Protein AF-A0A2N0QHI0-F1 (afdb_monomer_lite)

Structure (mmCIF, N/CA/C/O backbone):
data_AF-A0A2N0QHI0-F1
#
_entry.id   AF-A0A2N0QHI0-F1
#
loop_
_atom_site.group_PDB
_atom_site.id
_atom_site.type_symbol
_atom_site.label_atom_id
_atom_site.label_alt_id
_atom_site.label_comp_id
_atom_site.label_asym_id
_atom_site.label_entity_id
_atom_site.label_seq_id
_atom_site.pdbx_PDB_ins_code
_atom_site.Cartn_x
_atom_site.Cartn_y
_atom_site.Cartn_z
_atom_site.occupancy
_atom_site.B_iso_or_equiv
_atom_site.auth_seq_id
_atom_site.auth_comp_id
_atom_site.auth_asym_id
_atom_site.auth_atom_id
_atom_site.pdbx_PDB_model_num
ATOM 1 N N . ILE A 1 1 ? 22.825 9.213 -31.614 1.00 34.31 1 ILE A N 1
ATOM 2 C CA . ILE A 1 1 ? 21.563 9.226 -30.828 1.00 34.31 1 ILE A CA 1
ATOM 3 C C . ILE A 1 1 ? 21.821 9.080 -29.324 1.00 34.31 1 ILE A C 1
ATOM 5 O O . ILE A 1 1 ? 21.057 9.614 -28.538 1.00 34.31 1 ILE A O 1
ATOM 9 N N . ASN A 1 2 ? 22.907 8.423 -28.902 1.00 33.97 2 ASN A N 1
ATOM 10 C CA . ASN A 1 2 ? 23.264 8.319 -27.487 1.00 33.97 2 ASN A CA 1
ATOM 11 C C . ASN A 1 2 ? 24.446 9.231 -27.161 1.00 33.97 2 ASN A C 1
ATOM 13 O O . ASN A 1 2 ? 25.578 8.762 -27.219 1.00 33.97 2 ASN A O 1
ATOM 17 N N . GLU A 1 3 ? 24.201 10.488 -26.798 1.00 26.92 3 GLU A N 1
ATOM 18 C CA . GLU A 1 3 ? 25.195 11.212 -26.002 1.00 26.92 3 GLU A CA 1
ATOM 19 C C . GLU A 1 3 ? 24.622 11.566 -24.624 1.00 26.92 3 GLU A C 1
ATOM 21 O O . GLU A 1 3 ? 23.552 12.175 -24.533 1.00 26.92 3 GLU A O 1
ATOM 26 N N . PRO A 1 4 ? 25.285 11.124 -23.542 1.00 30.95 4 PRO A N 1
ATOM 27 C CA . PRO A 1 4 ? 24.837 11.362 -22.182 1.00 30.95 4 PRO A CA 1
ATOM 28 C C . PRO A 1 4 ? 25.188 12.789 -21.746 1.00 30.95 4 PRO A C 1
ATOM 30 O O . PRO A 1 4 ? 26.346 13.195 -21.776 1.00 30.95 4 PRO A O 1
ATOM 33 N N . THR A 1 5 ? 24.193 13.545 -21.286 1.00 39.00 5 THR A N 1
ATOM 34 C CA . THR A 1 5 ? 24.401 14.799 -20.549 1.00 39.00 5 THR A CA 1
ATOM 35 C C . THR A 1 5 ? 24.301 14.558 -19.042 1.00 39.00 5 THR A C 1
ATOM 37 O O . THR A 1 5 ? 23.674 13.599 -18.590 1.00 39.00 5 THR A O 1
ATOM 40 N N . ALA A 1 6 ? 24.913 15.452 -18.258 1.00 34.31 6 ALA A N 1
ATOM 41 C CA . ALA A 1 6 ? 25.181 15.319 -16.818 1.00 34.31 6 ALA A CA 1
ATOM 42 C C . ALA A 1 6 ? 23.958 15.072 -15.901 1.00 34.31 6 ALA A C 1
ATOM 44 O O . ALA A 1 6 ? 24.136 14.784 -14.721 1.00 34.31 6 ALA A O 1
ATOM 45 N N . TYR A 1 7 ? 22.731 15.152 -16.424 1.00 37.38 7 TYR A N 1
ATOM 46 C CA . TYR A 1 7 ? 21.487 14.894 -15.687 1.00 37.38 7 TYR A CA 1
ATOM 47 C C . TYR A 1 7 ? 20.844 13.525 -15.986 1.00 37.38 7 TYR A C 1
ATOM 49 O O . TYR A 1 7 ? 19.924 13.120 -15.277 1.00 37.38 7 TYR A O 1
ATOM 57 N N . ASN A 1 8 ? 21.344 12.778 -16.978 1.00 38.28 8 ASN A N 1
ATOM 58 C CA . ASN A 1 8 ? 20.857 11.447 -17.349 1.00 38.28 8 ASN A CA 1
ATOM 59 C C . ASN A 1 8 ? 21.852 10.363 -16.915 1.00 38.28 8 ASN A C 1
ATOM 61 O O . ASN A 1 8 ? 22.533 9.758 -17.743 1.00 38.28 8 ASN A O 1
ATOM 65 N N . LEU A 1 9 ? 21.926 10.084 -15.611 1.00 33.47 9 LEU A N 1
ATOM 66 C CA . LEU A 1 9 ? 22.552 8.848 -15.137 1.00 33.47 9 LEU A CA 1
ATOM 67 C C . LEU A 1 9 ? 21.694 7.651 -15.595 1.00 33.47 9 LEU A C 1
ATOM 69 O O . LEU A 1 9 ? 20.664 7.330 -15.007 1.00 33.47 9 LEU A O 1
ATOM 73 N N . GLU A 1 10 ? 22.125 7.046 -16.703 1.00 34.47 10 GLU A N 1
ATOM 74 C CA . GLU A 1 10 ? 21.930 5.641 -17.081 1.00 34.47 10 GLU A CA 1
ATOM 75 C C . GLU A 1 10 ? 20.496 5.086 -17.054 1.00 34.47 10 GLU A C 1
ATOM 77 O O . GLU A 1 10 ? 20.202 4.070 -16.427 1.00 34.47 10 GLU A O 1
ATOM 82 N N . GLN A 1 11 ? 19.593 5.670 -17.840 1.00 38.88 11 GLN A N 1
ATOM 83 C CA . GLN A 1 11 ? 18.439 4.916 -18.339 1.00 38.88 11 GLN A CA 1
ATOM 84 C C . GLN A 1 11 ? 18.481 4.846 -19.863 1.00 38.88 11 GLN A C 1
ATOM 86 O O . GLN A 1 11 ? 17.608 5.358 -20.555 1.00 38.88 11 GLN A O 1
ATOM 91 N N . LYS A 1 12 ? 19.487 4.140 -20.400 1.00 38.72 12 LYS A N 1
ATOM 92 C CA . LYS A 1 12 ? 19.264 3.407 -21.652 1.00 38.72 12 LYS A CA 1
ATOM 93 C C . LYS A 1 12 ? 18.107 2.467 -21.324 1.00 38.72 12 LYS A C 1
ATOM 95 O O . LYS A 1 12 ? 18.268 1.640 -20.424 1.00 38.72 12 LYS A O 1
ATOM 100 N N . THR A 1 13 ? 16.937 2.641 -21.944 1.00 40.97 13 THR A N 1
ATOM 101 C CA . THR A 1 13 ? 15.829 1.684 -21.804 1.00 40.97 13 THR A CA 1
ATOM 102 C C . THR A 1 13 ? 16.448 0.293 -21.916 1.00 40.97 13 THR A C 1
ATOM 104 O O . THR A 1 13 ? 17.118 0.046 -22.924 1.00 40.97 13 THR A O 1
ATOM 107 N N . PRO A 1 14 ? 16.375 -0.563 -20.878 1.00 41.91 14 PRO A N 1
ATOM 108 C CA . PRO A 1 14 ? 17.123 -1.808 -20.900 1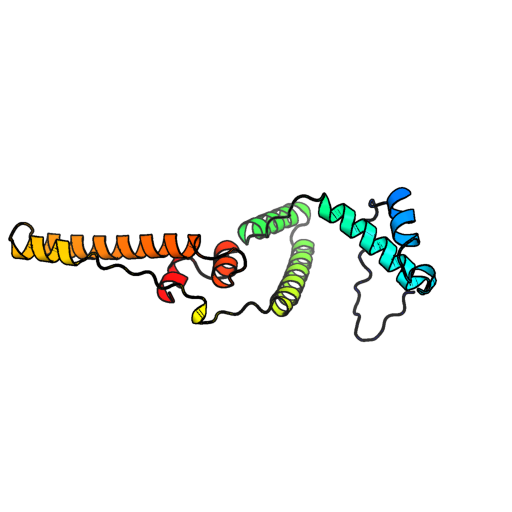.00 41.91 14 PRO A CA 1
ATOM 109 C C . PRO A 1 14 ? 16.725 -2.560 -22.165 1.00 41.91 14 PRO A C 1
ATOM 111 O O . PRO A 1 14 ? 15.530 -2.706 -22.416 1.00 41.91 14 PRO A O 1
ATOM 114 N N . GLU A 1 15 ? 17.700 -3.027 -22.950 1.00 40.78 15 GLU A N 1
ATOM 115 C CA . GLU A 1 15 ? 17.521 -3.669 -24.271 1.00 40.78 15 GLU A CA 1
ATOM 116 C C . GLU A 1 15 ? 16.593 -4.906 -24.267 1.00 40.78 15 GLU A C 1
ATOM 118 O O . GLU A 1 15 ? 16.458 -5.582 -25.276 1.00 40.78 15 GLU A O 1
ATOM 123 N N . LYS A 1 16 ? 15.961 -5.241 -23.137 1.00 42.25 16 LYS A N 1
ATOM 124 C CA . LYS A 1 16 ? 15.154 -6.441 -22.908 1.00 42.25 16 LYS A CA 1
ATOM 125 C C . LYS A 1 16 ? 13.644 -6.202 -22.829 1.00 42.25 16 LYS A C 1
ATOM 127 O O . LYS A 1 16 ? 12.905 -7.181 -22.853 1.00 42.25 16 LYS A O 1
ATOM 132 N N . TYR A 1 17 ? 13.166 -4.963 -22.718 1.00 45.22 17 TYR A N 1
ATOM 133 C CA . TYR A 1 17 ? 11.726 -4.697 -22.602 1.00 45.22 17 TYR A CA 1
ATOM 134 C C . TYR A 1 17 ? 11.127 -4.319 -23.960 1.00 45.22 17 TYR A C 1
ATOM 136 O O . TYR A 1 17 ? 11.702 -3.513 -24.685 1.00 45.22 17 TYR A O 1
ATOM 144 N N . PHE A 1 18 ? 9.975 -4.912 -24.295 1.00 51.78 18 PHE A N 1
ATOM 145 C CA . PHE A 1 18 ? 9.197 -4.637 -25.514 1.00 51.78 18 PHE A CA 1
ATOM 146 C C . PHE A 1 18 ? 9.886 -4.950 -26.856 1.00 51.78 18 PHE A C 1
ATOM 148 O O . PHE A 1 18 ? 9.376 -4.577 -27.906 1.00 51.78 18 PHE A O 1
ATOM 155 N N . THR A 1 19 ? 10.994 -5.698 -26.861 1.00 52.62 19 THR A N 1
ATOM 156 C CA . THR A 1 19 ? 11.709 -6.102 -28.092 1.00 52.62 19 THR A CA 1
ATOM 157 C C . THR A 1 19 ? 10.913 -7.022 -29.016 1.00 52.62 19 THR A C 1
ATOM 159 O O . THR A 1 19 ? 11.252 -7.165 -30.187 1.00 52.62 19 THR A O 1
ATOM 162 N N . HIS A 1 20 ? 9.861 -7.653 -28.496 1.00 55.78 20 HIS A N 1
ATOM 163 C CA . HIS A 1 20 ? 8.943 -8.497 -29.256 1.00 55.78 20 HIS A CA 1
ATOM 164 C C . HIS A 1 20 ? 7.756 -7.716 -29.841 1.00 55.78 20 HIS A C 1
ATOM 166 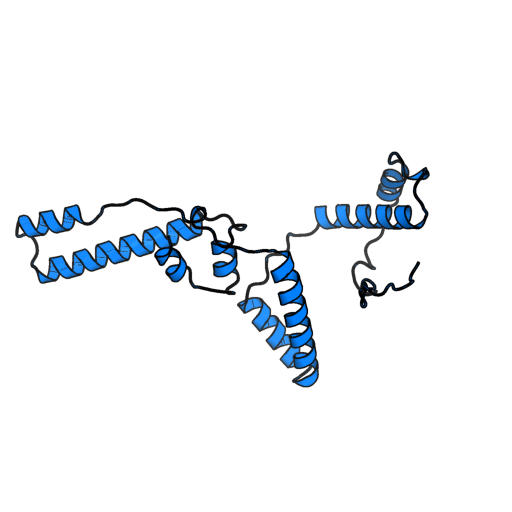O O . HIS A 1 20 ? 7.004 -8.285 -30.628 1.00 55.78 20 HIS A O 1
ATOM 172 N N . LEU A 1 21 ? 7.577 -6.438 -29.479 1.00 62.34 21 LEU A N 1
ATOM 173 C CA . LEU A 1 21 ? 6.528 -5.607 -30.058 1.00 62.34 21 LEU A CA 1
ATOM 174 C C . LEU A 1 21 ? 6.967 -5.144 -31.447 1.00 62.34 21 LEU A C 1
ATOM 176 O O . LEU A 1 21 ? 7.981 -4.462 -31.600 1.00 62.34 21 LEU A O 1
ATOM 180 N N . ARG A 1 22 ? 6.201 -5.534 -32.464 1.00 62.12 22 ARG A N 1
ATOM 181 C CA . ARG A 1 22 ? 6.397 -5.103 -33.849 1.00 62.12 22 ARG A CA 1
ATOM 182 C C . ARG A 1 22 ? 5.313 -4.104 -34.229 1.00 62.12 22 ARG A C 1
ATOM 184 O O . ARG A 1 22 ? 4.197 -4.171 -33.725 1.00 62.12 22 ARG A O 1
ATOM 191 N N . ILE A 1 23 ? 5.675 -3.170 -35.102 1.00 64.94 23 ILE A N 1
ATOM 192 C CA . ILE A 1 23 ? 4.705 -2.312 -35.778 1.00 64.94 23 ILE A CA 1
ATOM 193 C C . ILE A 1 23 ? 4.052 -3.159 -36.865 1.00 64.94 23 ILE A C 1
ATOM 195 O O . ILE A 1 23 ? 4.763 -3.676 -37.724 1.00 64.94 23 ILE A O 1
ATOM 199 N N . ASP A 1 24 ? 2.728 -3.280 -36.831 1.00 71.75 24 ASP A N 1
ATOM 200 C CA . ASP A 1 24 ? 1.968 -3.832 -37.952 1.00 71.75 24 ASP A CA 1
ATOM 201 C C . ASP A 1 24 ? 1.970 -2.836 -39.122 1.00 71.75 24 ASP A C 1
ATOM 203 O O . ASP A 1 24 ? 1.858 -1.627 -38.902 1.00 71.75 24 ASP A O 1
ATOM 207 N N . ASP A 1 25 ? 2.028 -3.325 -40.363 1.00 68.50 25 ASP A N 1
ATOM 208 C CA . ASP A 1 25 ? 2.096 -2.482 -41.572 1.00 68.50 25 ASP A CA 1
ATOM 209 C C . ASP A 1 25 ? 0.920 -1.497 -41.708 1.00 68.50 25 ASP A C 1
ATOM 211 O O . ASP A 1 25 ? 1.040 -0.451 -42.344 1.00 68.50 25 ASP A O 1
ATOM 215 N N . GLU A 1 26 ? -0.225 -1.815 -41.106 1.00 75.06 26 GLU A N 1
ATOM 216 C CA . GLU A 1 26 ? -1.405 -0.949 -41.055 1.00 75.06 26 GLU A CA 1
ATOM 217 C C . GLU A 1 26 ? -1.198 0.238 -40.101 1.00 75.06 26 GLU A C 1
ATOM 219 O O . GLU A 1 26 ? -1.373 1.390 -40.491 1.00 75.06 26 GLU A O 1
ATOM 224 N N . LEU A 1 27 ? -0.694 -0.027 -38.893 1.00 69.50 27 LEU A N 1
ATOM 225 C CA . LEU A 1 27 ? -0.380 1.002 -37.900 1.00 69.50 27 LEU A CA 1
ATOM 226 C C . LEU A 1 27 ? 0.797 1.883 -38.345 1.00 69.50 27 LEU A C 1
ATOM 228 O O . LEU A 1 27 ? 0.850 3.069 -38.028 1.00 69.50 27 LEU A O 1
ATOM 232 N N . LEU A 1 28 ? 1.731 1.321 -39.118 1.00 71.81 28 LEU A N 1
ATOM 233 C CA . LEU A 1 28 ? 2.808 2.085 -39.742 1.00 71.81 28 LEU A CA 1
ATOM 234 C C . LEU A 1 28 ? 2.253 3.153 -40.692 1.00 71.81 28 LEU A C 1
ATOM 236 O O . LEU A 1 28 ? 2.659 4.311 -40.612 1.00 71.81 28 LEU A O 1
ATOM 240 N N . LYS A 1 29 ? 1.296 2.773 -41.546 1.00 76.44 29 LYS A N 1
ATOM 241 C CA . LYS A 1 29 ? 0.653 3.681 -42.504 1.00 76.44 29 LYS A CA 1
ATOM 242 C C . LYS A 1 29 ? -0.158 4.769 -41.809 1.00 76.44 29 LYS A C 1
ATOM 244 O O . LYS A 1 29 ? -0.113 5.912 -42.244 1.00 76.44 29 LYS A O 1
ATOM 249 N N . GLU A 1 30 ? -0.859 4.440 -40.727 1.00 77.25 30 GLU A N 1
ATOM 250 C CA . GLU A 1 30 ? -1.612 5.419 -39.932 1.00 77.25 30 GLU A CA 1
ATOM 251 C C . GLU A 1 30 ? -0.701 6.476 -39.294 1.00 77.25 30 GLU A C 1
ATOM 253 O O . GLU A 1 30 ? -0.998 7.669 -39.343 1.00 77.25 30 GLU A O 1
ATOM 258 N N . VAL A 1 31 ? 0.435 6.055 -38.729 1.00 73.19 31 VAL A N 1
ATOM 259 C CA . VAL A 1 31 ? 1.413 6.973 -38.125 1.00 73.19 31 VAL A CA 1
ATOM 260 C C . VAL A 1 31 ? 2.070 7.846 -39.191 1.00 73.19 31 VAL A C 1
ATOM 262 O O . VAL A 1 31 ? 2.223 9.049 -38.992 1.00 73.19 31 VAL A O 1
ATOM 265 N N . GLU A 1 32 ? 2.428 7.271 -40.337 1.00 75.12 32 GLU A N 1
ATOM 266 C CA . GLU A 1 32 ? 3.059 8.002 -41.441 1.00 75.12 32 GLU A CA 1
ATOM 267 C C . GLU A 1 32 ? 2.098 8.960 -42.162 1.00 75.12 32 GLU A C 1
ATOM 269 O O . GLU A 1 32 ? 2.545 9.957 -42.729 1.00 75.12 32 GLU A O 1
ATOM 274 N N . ALA A 1 33 ? 0.789 8.700 -42.093 1.00 79.50 33 ALA A N 1
ATOM 275 C CA . ALA A 1 33 ? -0.265 9.573 -42.606 1.00 79.50 33 ALA A CA 1
ATOM 276 C C . ALA A 1 33 ? -0.671 10.701 -41.636 1.00 79.50 33 ALA A C 1
ATOM 278 O O . ALA A 1 33 ? -1.482 11.552 -42.005 1.00 79.50 33 ALA A O 1
ATOM 279 N N . SER A 1 34 ? -0.143 10.726 -40.406 1.00 76.88 34 SER A N 1
ATOM 280 C CA . SER A 1 34 ? -0.489 11.760 -39.425 1.00 76.88 34 SER A CA 1
ATOM 281 C C . SER A 1 34 ? 0.074 13.140 -39.800 1.00 76.88 34 SER A C 1
ATOM 283 O O . SER A 1 34 ? 1.199 13.270 -40.295 1.00 76.88 34 SER A O 1
ATOM 285 N N . GLU A 1 35 ? -0.721 14.195 -39.577 1.00 72.44 35 GLU A N 1
ATOM 286 C CA . GLU A 1 35 ? -0.319 15.572 -39.883 1.00 72.44 35 GLU A CA 1
ATOM 287 C C . GLU A 1 35 ? 0.983 15.938 -39.159 1.00 72.44 35 GLU A C 1
ATOM 289 O O . GLU A 1 35 ? 1.134 15.740 -37.955 1.00 72.44 35 GLU A O 1
ATOM 294 N N . GLY A 1 36 ? 1.944 16.477 -39.910 1.00 71.75 36 GLY A N 1
ATOM 295 C CA . GLY A 1 36 ? 3.237 16.896 -39.372 1.00 71.75 36 GLY A CA 1
ATOM 296 C C . GLY A 1 36 ? 4.293 15.792 -39.272 1.00 71.75 36 GLY A C 1
ATOM 297 O O . GLY A 1 36 ? 5.458 16.128 -39.081 1.00 71.75 36 GLY A O 1
ATOM 298 N N . TYR A 1 37 ? 3.963 14.512 -39.493 1.00 73.94 37 TYR A N 1
ATOM 299 C CA . TYR A 1 37 ? 4.939 13.413 -39.411 1.00 73.94 37 TYR A CA 1
ATOM 300 C C . TYR A 1 37 ? 6.096 13.542 -40.420 1.00 73.94 37 TYR A C 1
ATOM 302 O O . TYR A 1 37 ? 7.252 13.245 -40.108 1.00 73.94 37 TYR A O 1
ATOM 310 N N . SER A 1 38 ? 5.814 14.040 -41.627 1.00 73.81 38 SER A N 1
ATOM 311 C CA . SER A 1 38 ? 6.826 14.278 -42.666 1.00 73.81 38 SER A CA 1
ATOM 312 C C . SER A 1 38 ? 7.808 15.404 -42.316 1.00 73.81 38 SER A C 1
ATOM 314 O O . SER A 1 38 ? 8.938 15.387 -42.805 1.00 73.81 38 SER A O 1
ATOM 316 N N . ALA A 1 39 ? 7.405 16.338 -41.447 1.00 80.94 39 ALA A N 1
ATOM 317 C CA . ALA A 1 39 ? 8.202 17.477 -40.994 1.00 80.94 39 ALA A CA 1
ATOM 318 C C . ALA A 1 39 ? 9.036 17.190 -39.728 1.00 80.94 39 ALA A C 1
ATOM 320 O O . ALA A 1 39 ? 9.851 18.024 -39.337 1.00 80.94 39 ALA A O 1
ATOM 321 N N . LEU A 1 40 ? 8.848 16.027 -39.094 1.00 78.19 40 LEU A N 1
ATOM 322 C CA . LEU A 1 40 ? 9.596 15.608 -37.907 1.00 78.19 40 LEU A CA 1
ATOM 323 C C . LEU A 1 40 ? 11.043 15.226 -38.247 1.00 78.19 40 LEU A C 1
ATOM 325 O O . LEU A 1 40 ? 11.342 14.725 -39.337 1.00 78.19 40 LEU A O 1
ATOM 329 N N . SER A 1 41 ? 11.947 15.392 -37.283 1.00 82.06 41 SER A N 1
ATOM 330 C CA . SER A 1 41 ? 13.292 14.823 -37.376 1.00 82.06 41 SER A CA 1
ATOM 331 C C . SER A 1 41 ? 13.248 13.290 -37.346 1.00 82.06 41 SER A C 1
ATOM 333 O O . SER A 1 41 ? 12.303 12.676 -36.846 1.00 82.06 41 SER A O 1
ATOM 335 N N . GLU A 1 42 ? 14.304 12.638 -37.837 1.00 72.88 42 GLU A N 1
ATOM 336 C CA . GLU A 1 42 ? 14.399 11.169 -37.834 1.00 72.88 42 GLU A CA 1
ATOM 337 C C . GLU A 1 42 ? 14.253 10.564 -36.428 1.00 72.88 42 GLU A C 1
ATOM 339 O O . GLU A 1 42 ? 13.685 9.484 -36.267 1.00 72.88 42 GLU A O 1
ATOM 344 N N . GLN A 1 43 ? 14.694 11.283 -35.393 1.00 72.06 43 GLN A N 1
ATOM 345 C CA . GLN A 1 43 ? 14.552 10.846 -34.008 1.00 72.06 43 GLN A CA 1
ATOM 346 C C . GLN A 1 43 ? 13.093 10.894 -33.533 1.00 72.06 43 GLN A C 1
ATOM 348 O O . GLN A 1 43 ? 12.598 9.939 -32.936 1.00 72.06 43 GLN A O 1
ATOM 353 N N . GLU A 1 44 ? 12.387 11.978 -33.841 1.00 75.38 44 GLU A N 1
ATOM 354 C CA . GLU A 1 44 ? 10.984 12.166 -33.462 1.00 75.38 44 GLU A CA 1
ATOM 355 C C . GLU A 1 44 ? 10.057 11.203 -34.211 1.00 75.38 44 GLU A C 1
ATOM 357 O O . GLU A 1 44 ? 9.099 10.696 -33.633 1.00 75.38 44 GLU A O 1
ATOM 362 N N . LYS A 1 45 ? 10.380 10.865 -35.466 1.00 72.88 45 LYS A N 1
ATOM 363 C CA . LYS A 1 45 ? 9.684 9.820 -36.234 1.00 72.88 45 LYS A CA 1
ATOM 364 C C . LYS A 1 45 ? 9.793 8.446 -35.572 1.00 72.88 45 LYS A C 1
ATOM 366 O O . LYS A 1 45 ? 8.800 7.723 -35.472 1.00 72.88 45 LYS A O 1
ATOM 371 N N . ILE A 1 46 ? 10.988 8.082 -35.098 1.00 74.31 46 ILE A N 1
ATOM 372 C CA . ILE A 1 46 ? 11.216 6.827 -34.365 1.00 74.31 46 ILE A CA 1
ATOM 373 C C . ILE A 1 46 ? 10.403 6.813 -33.068 1.00 74.31 46 ILE A C 1
ATOM 375 O O . ILE A 1 46 ? 9.776 5.801 -32.743 1.00 74.31 46 ILE A O 1
ATOM 379 N N . ASP A 1 47 ? 10.385 7.920 -32.331 1.00 73.12 47 ASP A N 1
ATOM 380 C CA . ASP A 1 47 ? 9.654 7.999 -31.070 1.00 73.12 47 ASP A CA 1
ATOM 381 C C . ASP A 1 47 ? 8.133 8.021 -31.282 1.00 73.12 47 ASP A C 1
ATOM 383 O O . ASP A 1 47 ? 7.419 7.359 -30.530 1.00 73.12 47 ASP A O 1
ATOM 387 N N . ALA A 1 48 ? 7.626 8.655 -32.342 1.00 74.00 48 ALA A N 1
ATOM 388 C CA . ALA A 1 48 ? 6.215 8.591 -32.732 1.00 74.00 48 ALA A CA 1
ATOM 389 C C . ALA A 1 48 ? 5.782 7.154 -33.070 1.00 74.00 48 ALA A C 1
ATOM 391 O O . ALA A 1 48 ? 4.777 6.660 -32.554 1.00 74.00 48 ALA A O 1
ATOM 392 N N . LYS A 1 49 ? 6.599 6.440 -33.856 1.00 76.00 49 LYS A N 1
ATOM 393 C CA . LYS A 1 49 ? 6.401 5.016 -34.163 1.00 76.00 49 LYS A CA 1
ATOM 394 C C . LYS A 1 49 ? 6.362 4.160 -32.897 1.00 76.00 49 LYS A C 1
ATOM 396 O O . LYS A 1 49 ? 5.452 3.353 -32.727 1.00 76.00 49 LYS A O 1
ATOM 401 N N . ARG A 1 50 ? 7.303 4.362 -31.968 1.00 72.62 50 ARG A N 1
ATOM 402 C CA . ARG A 1 50 ? 7.321 3.662 -30.670 1.00 72.62 50 ARG A CA 1
ATOM 403 C C . ARG A 1 50 ? 6.069 3.942 -29.845 1.00 72.62 50 ARG A C 1
ATOM 405 O O . ARG A 1 50 ? 5.488 3.007 -29.301 1.00 72.62 50 ARG A O 1
ATOM 412 N N . HIS A 1 51 ? 5.646 5.202 -29.760 1.00 78.00 51 HIS A N 1
ATOM 413 C CA . HIS A 1 51 ? 4.445 5.577 -29.017 1.00 78.00 51 HIS A CA 1
ATOM 414 C C . HIS A 1 51 ? 3.197 4.895 -29.573 1.00 78.00 51 HIS A C 1
ATOM 416 O O . HIS A 1 51 ? 2.392 4.395 -28.793 1.00 78.00 51 HIS A O 1
ATOM 422 N N . ALA A 1 52 ? 3.053 4.817 -30.894 1.00 76.31 52 ALA A N 1
ATOM 423 C CA . ALA A 1 52 ? 1.899 4.182 -31.518 1.00 76.31 52 ALA A CA 1
ATOM 424 C C . ALA A 1 52 ? 1.825 2.670 -31.228 1.00 76.31 52 ALA A C 1
ATOM 426 O O . ALA A 1 52 ? 0.763 2.160 -30.871 1.00 76.31 52 ALA A O 1
ATOM 427 N N . VAL A 1 53 ? 2.963 1.966 -31.279 1.00 77.38 53 VAL A N 1
ATOM 428 C CA . VAL A 1 53 ? 3.049 0.539 -30.903 1.00 77.38 53 VAL A CA 1
ATOM 429 C C . VAL A 1 53 ? 2.665 0.327 -29.452 1.00 77.38 53 VAL A C 1
ATOM 431 O O . VAL A 1 53 ? 1.867 -0.552 -29.135 1.00 77.38 53 VAL A O 1
ATOM 434 N N . LEU A 1 54 ? 3.249 1.131 -28.562 1.00 75.69 54 LEU A N 1
ATOM 435 C CA . LEU A 1 54 ? 2.990 1.026 -27.134 1.00 75.69 54 LEU A CA 1
ATOM 436 C C . LEU A 1 54 ? 1.523 1.323 -26.833 1.00 75.69 54 LEU A C 1
ATOM 438 O O . LEU A 1 54 ? 0.918 0.602 -26.050 1.00 75.69 54 LEU A O 1
ATOM 442 N N . LYS A 1 55 ? 0.933 2.325 -27.489 1.00 79.94 55 LYS A N 1
ATOM 443 C CA . LYS A 1 55 ? -0.480 2.669 -27.335 1.00 79.94 55 LYS A CA 1
ATOM 444 C C . LYS A 1 55 ? -1.385 1.491 -27.705 1.00 79.94 55 LYS A C 1
ATOM 446 O O . LYS A 1 55 ? -2.161 1.060 -26.859 1.00 79.94 55 LYS A O 1
ATOM 451 N N . LYS A 1 56 ? -1.218 0.908 -28.899 1.00 79.19 56 LYS A N 1
ATOM 452 C CA . LYS A 1 56 ? -2.008 -0.259 -29.338 1.00 79.19 56 LYS A CA 1
ATOM 453 C C . LYS A 1 56 ? -1.808 -1.469 -28.421 1.00 79.19 56 LYS A C 1
ATOM 455 O O . LYS A 1 56 ? -2.759 -2.178 -28.107 1.00 79.19 56 LYS A O 1
ATOM 460 N N . TYR A 1 57 ? -0.580 -1.693 -27.952 1.00 78.88 57 TYR A N 1
ATOM 461 C CA . TYR A 1 57 ? -0.294 -2.763 -27.000 1.00 78.88 57 TYR A CA 1
ATOM 462 C C . TYR A 1 57 ? -1.008 -2.545 -25.660 1.00 78.88 57 TYR A C 1
ATOM 464 O O . TYR A 1 57 ? -1.647 -3.462 -25.152 1.00 78.88 57 TYR A O 1
ATOM 472 N N . PHE A 1 58 ? -0.935 -1.341 -25.088 1.00 76.38 58 PHE A N 1
ATOM 473 C CA . PHE A 1 58 ? -1.562 -1.038 -23.801 1.00 76.38 58 PHE A CA 1
ATOM 474 C C . PHE A 1 58 ? -3.091 -0.957 -23.869 1.00 76.38 58 PHE A C 1
ATOM 476 O O . PHE A 1 58 ? -3.735 -1.195 -22.853 1.00 76.38 58 PHE A O 1
ATOM 483 N N . GLU A 1 59 ? -3.676 -0.693 -25.039 1.00 81.75 59 GLU A N 1
ATOM 484 C CA . GLU A 1 59 ? -5.124 -0.813 -25.262 1.00 81.75 59 GLU A CA 1
ATOM 485 C C . GLU A 1 59 ? -5.616 -2.264 -25.139 1.00 81.75 59 GLU A C 1
ATOM 487 O O . GLU A 1 59 ? -6.736 -2.502 -24.694 1.00 81.75 59 GLU A O 1
ATOM 492 N N . GLN A 1 60 ? -4.777 -3.239 -25.504 1.00 79.69 60 GLN A N 1
ATOM 493 C CA . GLN A 1 60 ? -5.106 -4.669 -25.459 1.00 79.69 60 GLN A CA 1
ATOM 494 C C . GLN A 1 60 ? -4.565 -5.375 -24.209 1.00 79.69 60 GLN A C 1
ATOM 496 O O . GLN A 1 60 ? -4.967 -6.499 -23.900 1.00 79.69 60 GLN A O 1
ATOM 501 N N . ALA A 1 61 ? -3.628 -4.747 -23.499 1.00 77.06 61 ALA A N 1
ATOM 502 C CA . ALA A 1 61 ? -2.975 -5.348 -22.352 1.00 77.06 61 ALA A CA 1
ATOM 503 C C . ALA A 1 61 ? -3.938 -5.457 -21.156 1.00 77.06 61 ALA A C 1
ATOM 505 O O . ALA A 1 61 ? -4.684 -4.518 -20.862 1.00 77.06 61 ALA A O 1
ATOM 506 N N . PRO A 1 62 ? -3.896 -6.571 -20.404 1.00 77.88 62 PRO A N 1
ATOM 507 C CA . PRO A 1 62 ? -4.648 -6.675 -19.166 1.00 77.88 62 PRO A CA 1
ATOM 508 C C . PRO A 1 62 ? -4.157 -5.627 -18.163 1.00 77.88 62 PRO A C 1
ATOM 510 O O . PRO A 1 62 ? -2.954 -5.382 -18.027 1.00 77.88 62 PRO A O 1
ATOM 513 N N . ILE A 1 63 ? -5.097 -5.035 -17.427 1.00 76.25 63 ILE A N 1
ATOM 514 C CA . ILE A 1 63 ? -4.785 -4.069 -16.373 1.00 76.25 63 ILE A CA 1
ATOM 515 C C . ILE A 1 63 ? -3.950 -4.772 -15.301 1.00 76.25 63 ILE A C 1
ATOM 517 O O . ILE A 1 63 ? -4.385 -5.745 -14.684 1.00 76.25 63 ILE A O 1
ATOM 521 N N . ILE A 1 64 ? -2.740 -4.267 -15.067 1.00 78.19 64 ILE A N 1
ATOM 522 C CA . ILE A 1 64 ? -1.856 -4.783 -14.023 1.00 78.19 64 ILE A CA 1
ATOM 523 C C . ILE A 1 64 ? -2.322 -4.209 -12.686 1.00 78.19 64 ILE A C 1
ATOM 525 O O . ILE A 1 64 ? -2.317 -2.994 -12.480 1.00 78.19 64 ILE A O 1
ATOM 529 N N . HIS A 1 65 ? -2.716 -5.084 -11.763 1.00 78.81 65 HIS A N 1
ATOM 530 C CA . HIS A 1 65 ? -3.101 -4.662 -10.422 1.00 78.81 65 HIS A CA 1
ATOM 531 C C . HIS A 1 65 ? -1.899 -4.124 -9.622 1.00 78.81 65 HIS A C 1
ATOM 533 O O . HIS A 1 65 ? -0.777 -4.613 -9.790 1.00 78.81 65 HIS A O 1
ATOM 539 N N . PRO A 1 66 ? -2.117 -3.156 -8.711 1.00 83.44 66 PRO A N 1
ATOM 540 C CA . PRO A 1 66 ? -1.059 -2.623 -7.861 1.00 83.44 66 PRO A CA 1
ATOM 541 C C . PRO A 1 66 ? -0.379 -3.699 -7.006 1.00 83.44 66 PRO A C 1
ATOM 543 O O . PRO A 1 66 ? -1.024 -4.590 -6.448 1.00 83.44 66 PRO A O 1
ATOM 546 N N . PHE A 1 67 ? 0.938 -3.578 -6.835 1.00 87.38 67 PHE A N 1
ATOM 547 C CA . PHE A 1 67 ? 1.698 -4.476 -5.972 1.00 87.38 67 PHE A CA 1
ATOM 548 C C . PHE A 1 67 ? 1.467 -4.148 -4.495 1.00 87.38 67 PHE A C 1
ATOM 550 O O . PHE A 1 67 ? 1.910 -3.117 -3.990 1.00 87.38 67 PHE A O 1
ATOM 557 N N . ARG A 1 68 ? 0.812 -5.061 -3.774 1.00 89.62 68 ARG A N 1
ATOM 558 C CA . ARG A 1 68 ? 0.672 -4.972 -2.313 1.00 89.62 68 ARG A CA 1
ATOM 559 C C . ARG A 1 68 ? 1.953 -5.421 -1.615 1.00 89.62 68 ARG A C 1
ATOM 561 O O . ARG A 1 68 ? 2.677 -6.281 -2.120 1.00 89.62 68 ARG A O 1
ATOM 568 N N . LYS A 1 69 ? 2.179 -4.949 -0.385 1.00 89.75 69 LYS A N 1
ATOM 569 C CA . LYS A 1 69 ? 3.328 -5.338 0.454 1.00 89.75 69 LYS A CA 1
ATOM 570 C C . LYS A 1 69 ? 3.528 -6.856 0.549 1.00 89.75 69 LYS A C 1
ATOM 572 O O . LYS A 1 69 ? 4.657 -7.332 0.475 1.00 89.75 69 LYS A O 1
ATOM 577 N N . LYS A 1 70 ? 2.439 -7.624 0.686 1.00 89.62 70 LYS A N 1
ATOM 578 C CA . LYS A 1 70 ? 2.497 -9.096 0.749 1.00 89.62 70 LYS A CA 1
ATOM 579 C C . LYS A 1 70 ? 3.055 -9.706 -0.538 1.00 89.62 70 LYS A C 1
ATOM 581 O O . LYS A 1 70 ? 3.922 -10.567 -0.468 1.00 89.62 70 LYS A O 1
ATOM 586 N N . PHE A 1 71 ? 2.594 -9.220 -1.689 1.00 90.50 71 PHE A N 1
ATOM 587 C CA . PHE A 1 71 ? 3.059 -9.681 -2.994 1.00 90.50 71 PHE A CA 1
ATOM 588 C C . PHE A 1 71 ? 4.545 -9.370 -3.200 1.00 90.50 71 PHE A C 1
ATOM 590 O O . PHE A 1 71 ? 5.305 -10.229 -3.640 1.00 90.50 71 PHE A O 1
ATOM 597 N N . LEU A 1 72 ? 4.987 -8.177 -2.787 1.00 90.88 72 LEU A N 1
ATOM 598 C CA . LEU A 1 72 ? 6.402 -7.809 -2.822 1.00 90.88 72 LEU A CA 1
ATOM 599 C C . LEU A 1 72 ? 7.253 -8.738 -1.942 1.00 90.88 72 LEU A C 1
ATOM 601 O O . LEU A 1 72 ? 8.321 -9.177 -2.358 1.00 90.88 72 LEU A O 1
ATOM 605 N N . GLY A 1 73 ? 6.745 -9.105 -0.761 1.00 92.44 73 GLY A 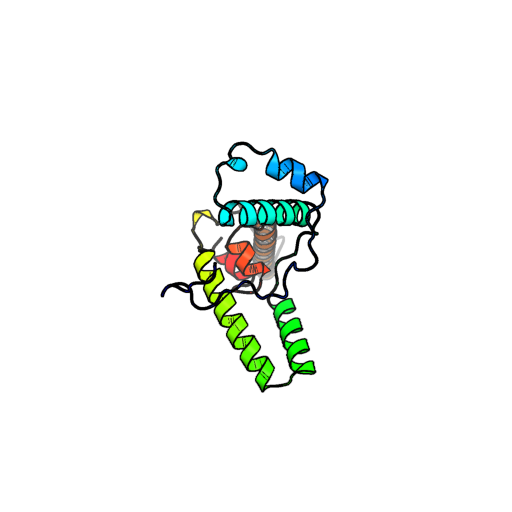N 1
ATOM 606 C CA . GLY A 1 73 ? 7.368 -10.106 0.106 1.00 92.44 73 GLY A CA 1
ATOM 607 C C . GLY A 1 73 ? 7.520 -11.474 -0.566 1.00 92.44 73 GLY A C 1
ATOM 608 O O . GLY A 1 73 ? 8.573 -12.095 -0.445 1.00 92.44 73 GLY A O 1
ATOM 609 N N . SER A 1 74 ? 6.515 -11.923 -1.325 1.00 93.06 74 SER A N 1
ATOM 610 C CA . SER A 1 74 ? 6.586 -13.171 -2.097 1.00 93.06 74 SER A CA 1
ATOM 611 C C . SER A 1 74 ? 7.661 -13.124 -3.185 1.00 93.06 74 SER A C 1
ATOM 613 O O . SER A 1 74 ? 8.412 -14.088 -3.326 1.00 93.06 74 SER A O 1
ATOM 615 N N . ILE A 1 75 ? 7.791 -12.000 -3.900 1.00 91.19 75 ILE A N 1
ATOM 616 C CA . ILE A 1 75 ? 8.857 -11.811 -4.898 1.00 91.19 75 ILE A CA 1
ATOM 617 C C . ILE A 1 75 ? 10.230 -11.891 -4.228 1.00 91.19 75 ILE A C 1
ATOM 619 O O . ILE A 1 75 ? 11.110 -12.604 -4.705 1.00 91.19 75 ILE A O 1
ATOM 623 N N . ILE A 1 76 ? 10.418 -11.186 -3.109 1.00 93.19 76 ILE A N 1
ATOM 624 C CA . ILE A 1 76 ? 11.689 -11.195 -2.373 1.00 93.19 76 ILE A CA 1
ATOM 625 C C . ILE A 1 76 ? 12.035 -12.622 -1.930 1.00 93.19 76 ILE A C 1
ATOM 627 O O . ILE A 1 76 ? 13.173 -13.055 -2.101 1.00 93.19 76 ILE A O 1
ATOM 631 N N . ALA A 1 77 ? 11.058 -13.374 -1.417 1.00 93.88 77 ALA A N 1
ATOM 632 C CA . ALA A 1 77 ? 11.254 -14.763 -1.008 1.00 93.88 77 ALA A CA 1
ATOM 633 C C . ALA A 1 77 ? 11.653 -15.670 -2.184 1.00 93.88 77 ALA A C 1
ATOM 635 O O . ALA A 1 77 ? 12.527 -16.527 -2.041 1.00 93.88 77 ALA A O 1
ATOM 636 N N . GLU A 1 78 ? 11.050 -15.477 -3.358 1.00 92.94 78 GLU A N 1
ATOM 637 C CA . GLU A 1 78 ? 11.392 -16.237 -4.558 1.00 92.94 78 GLU A CA 1
ATOM 638 C C . GLU A 1 78 ? 12.808 -15.919 -5.060 1.00 92.94 78 GLU A C 1
ATOM 640 O O . GLU A 1 78 ? 13.578 -16.833 -5.365 1.00 92.94 78 GLU A O 1
ATOM 645 N N . VAL A 1 79 ? 13.175 -14.636 -5.107 1.00 90.62 79 VAL A N 1
ATOM 646 C CA . VAL A 1 79 ? 14.524 -14.196 -5.493 1.00 90.62 79 VAL A CA 1
ATOM 647 C C . VAL A 1 79 ? 15.556 -14.747 -4.516 1.00 90.62 79 VAL A C 1
ATOM 649 O O . VAL A 1 79 ? 16.559 -15.315 -4.947 1.00 90.62 79 VAL A O 1
ATOM 652 N N . PHE A 1 80 ? 15.271 -14.685 -3.216 1.00 91.88 80 PHE A N 1
ATOM 653 C CA . PHE A 1 80 ? 16.136 -15.244 -2.183 1.00 91.88 80 PHE A CA 1
ATOM 654 C C . PHE A 1 80 ? 16.342 -16.750 -2.345 1.00 91.88 80 PHE A C 1
ATOM 656 O O . PHE A 1 80 ? 17.470 -17.234 -2.249 1.00 91.88 80 PHE A O 1
ATOM 663 N N . LYS A 1 81 ? 15.274 -17.492 -2.661 1.00 93.50 81 LYS A N 1
ATOM 664 C CA . LYS A 1 81 ? 15.341 -18.938 -2.903 1.00 93.50 81 LYS A CA 1
ATOM 665 C C . LYS A 1 81 ? 16.226 -19.295 -4.103 1.00 93.50 81 LYS A C 1
ATOM 667 O O . LYS A 1 81 ? 16.856 -20.347 -4.084 1.00 93.50 81 LYS A O 1
ATOM 672 N N . ARG A 1 82 ? 16.255 -18.454 -5.142 1.00 92.19 82 ARG A N 1
ATOM 673 C CA . ARG A 1 82 ? 16.985 -18.714 -6.396 1.00 92.19 82 ARG A CA 1
ATOM 674 C C . ARG A 1 82 ? 18.425 -18.193 -6.393 1.00 92.19 82 ARG A C 1
ATOM 676 O O . ARG A 1 82 ? 19.288 -18.830 -6.981 1.00 92.19 82 ARG A O 1
ATOM 683 N N . PHE A 1 83 ? 18.672 -17.035 -5.780 1.00 87.50 83 PHE A N 1
ATOM 684 C CA . PHE A 1 83 ? 19.928 -16.286 -5.926 1.00 87.50 83 PHE A CA 1
ATOM 685 C C . PHE A 1 83 ? 20.651 -16.004 -4.599 1.00 87.50 83 PHE A C 1
ATOM 687 O O . PHE A 1 83 ? 21.712 -15.378 -4.599 1.00 87.50 83 PHE A O 1
ATOM 694 N N . HIS A 1 84 ? 20.114 -16.486 -3.472 1.00 86.88 84 HIS A N 1
ATOM 695 C CA . HIS A 1 84 ? 20.708 -16.355 -2.138 1.00 86.88 84 HIS A CA 1
ATOM 696 C C . HIS A 1 84 ? 20.982 -14.889 -1.733 1.00 86.88 84 HIS A C 1
ATOM 698 O O . HIS A 1 84 ? 20.363 -13.956 -2.241 1.00 86.88 84 HIS A O 1
ATOM 704 N N . ILE A 1 85 ? 21.866 -14.671 -0.755 1.00 90.25 85 ILE A N 1
ATOM 705 C CA . ILE A 1 85 ? 21.977 -13.408 -0.006 1.00 90.25 85 ILE A CA 1
ATOM 706 C C . ILE A 1 85 ? 22.476 -12.241 -0.871 1.00 90.25 85 ILE A C 1
ATOM 708 O O . ILE A 1 85 ? 21.821 -11.201 -0.924 1.00 90.25 85 ILE A O 1
ATOM 712 N N . THR A 1 86 ? 23.617 -12.391 -1.551 1.00 91.06 86 THR A N 1
ATOM 713 C CA . THR A 1 86 ? 24.314 -11.258 -2.191 1.00 91.06 86 THR A CA 1
ATOM 714 C C . THR A 1 86 ? 23.491 -10.614 -3.305 1.00 91.06 86 THR A C 1
ATOM 716 O O . THR A 1 86 ? 23.354 -9.391 -3.353 1.00 91.06 86 THR A O 1
ATOM 719 N N . GLU A 1 87 ? 22.901 -11.420 -4.185 1.00 88.56 87 GLU A N 1
ATOM 720 C CA . GLU A 1 87 ? 22.099 -10.903 -5.297 1.00 88.56 87 GLU A CA 1
ATOM 721 C C . GLU A 1 87 ? 20.736 -10.385 -4.827 1.00 88.56 87 GLU A C 1
ATOM 723 O O . GLU A 1 87 ? 20.263 -9.361 -5.324 1.00 88.56 87 GLU A O 1
ATOM 728 N N . THR A 1 88 ? 20.144 -11.010 -3.804 1.00 90.69 88 THR A N 1
ATOM 729 C CA . THR A 1 88 ? 18.922 -10.488 -3.176 1.00 90.69 88 THR A CA 1
ATOM 730 C C . THR A 1 88 ? 19.172 -9.124 -2.540 1.00 90.69 88 THR A C 1
ATOM 732 O O . THR A 1 88 ? 18.360 -8.223 -2.720 1.00 90.69 88 THR A O 1
ATOM 735 N N . SER A 1 89 ? 20.312 -8.919 -1.871 1.00 93.00 89 SER A N 1
ATOM 736 C CA . SER A 1 89 ? 20.666 -7.619 -1.286 1.00 93.00 89 SER A CA 1
ATOM 737 C C . SER A 1 89 ? 20.741 -6.520 -2.347 1.00 93.00 89 SER A C 1
ATOM 739 O O . SER A 1 89 ? 20.118 -5.472 -2.195 1.00 93.00 89 SER A O 1
ATOM 741 N N . LYS A 1 90 ? 21.429 -6.777 -3.469 1.00 90.88 90 LYS A N 1
ATOM 742 C CA . LYS A 1 90 ? 21.509 -5.820 -4.589 1.00 90.88 90 LYS A CA 1
ATOM 743 C C . LYS A 1 90 ? 20.130 -5.515 -5.181 1.00 90.88 90 LYS A C 1
ATOM 745 O O . LYS A 1 90 ? 19.848 -4.378 -5.558 1.00 90.88 90 LYS A O 1
ATOM 750 N N . MET A 1 91 ? 19.272 -6.529 -5.293 1.00 91.94 91 MET A N 1
ATOM 751 C CA . MET A 1 91 ? 17.905 -6.377 -5.790 1.00 91.94 91 MET A CA 1
ATOM 752 C C . MET A 1 91 ? 17.037 -5.545 -4.835 1.00 91.94 91 MET A C 1
ATOM 754 O O . MET A 1 91 ? 16.301 -4.675 -5.299 1.00 91.94 91 MET A O 1
ATOM 758 N N . LEU A 1 92 ? 17.172 -5.750 -3.522 1.00 93.75 92 LEU A N 1
ATOM 759 C CA . LEU A 1 92 ? 16.483 -4.966 -2.495 1.00 93.75 92 LEU A CA 1
ATOM 760 C C . LEU A 1 92 ? 16.900 -3.492 -2.516 1.00 93.75 92 LEU A C 1
ATOM 762 O O . LEU A 1 92 ? 16.031 -2.625 -2.442 1.00 93.75 92 LEU A O 1
ATOM 766 N N . ASP A 1 93 ? 18.189 -3.192 -2.688 1.00 92.25 93 ASP A N 1
ATOM 767 C CA . ASP A 1 93 ? 18.653 -1.806 -2.818 1.00 92.25 93 ASP A CA 1
ATOM 768 C C . ASP A 1 93 ? 18.062 -1.115 -4.049 1.00 92.25 93 ASP A C 1
ATOM 770 O O . ASP A 1 93 ? 17.512 -0.019 -3.945 1.00 92.25 93 ASP A O 1
ATOM 774 N N . ARG A 1 94 ? 18.059 -1.792 -5.203 1.00 90.25 94 ARG A N 1
ATOM 775 C CA . ARG A 1 94 ? 17.425 -1.260 -6.421 1.00 90.25 94 ARG A CA 1
ATOM 776 C C . ARG A 1 94 ? 15.922 -1.054 -6.246 1.00 90.25 94 ARG A C 1
ATOM 778 O O . ARG A 1 94 ? 15.377 -0.065 -6.730 1.00 90.25 94 ARG A O 1
ATOM 785 N N . MET A 1 95 ? 15.247 -1.978 -5.564 1.00 91.31 95 MET A N 1
ATOM 786 C CA . MET A 1 95 ? 13.820 -1.872 -5.260 1.00 91.31 95 MET A CA 1
ATOM 787 C C . MET A 1 95 ? 13.527 -0.675 -4.348 1.00 91.31 95 MET A C 1
ATOM 789 O O . MET A 1 95 ? 12.572 0.059 -4.599 1.00 91.31 95 MET A O 1
ATOM 793 N N . LYS A 1 96 ? 14.361 -0.453 -3.327 1.00 91.50 96 LYS A N 1
ATOM 794 C CA . LYS A 1 96 ? 14.292 0.704 -2.426 1.00 91.50 96 LYS A CA 1
ATOM 795 C C . LYS A 1 96 ? 14.434 2.014 -3.203 1.00 91.50 96 LYS A C 1
ATOM 797 O O . LYS A 1 96 ? 13.575 2.885 -3.079 1.00 91.50 96 LYS A O 1
ATOM 802 N N . ASP A 1 97 ? 15.464 2.132 -4.036 1.00 92.25 97 ASP A N 1
ATOM 803 C CA . ASP A 1 97 ? 15.730 3.354 -4.803 1.00 92.25 97 ASP A CA 1
ATOM 804 C C . ASP A 1 97 ? 14.594 3.660 -5.791 1.00 92.25 97 ASP A C 1
ATOM 806 O O . ASP A 1 97 ? 14.140 4.801 -5.909 1.00 92.25 97 ASP A O 1
ATOM 810 N N . LEU A 1 98 ? 14.073 2.623 -6.456 1.00 90.81 98 LEU A N 1
ATOM 811 C CA . LEU A 1 98 ? 12.915 2.732 -7.340 1.00 90.81 98 LEU A CA 1
ATOM 812 C C . LEU A 1 98 ? 11.667 3.196 -6.576 1.00 90.81 98 LEU A C 1
ATOM 814 O O . LEU A 1 98 ? 10.967 4.108 -7.022 1.00 90.81 98 LEU A O 1
ATOM 818 N N . GLY A 1 99 ? 11.412 2.587 -5.415 1.00 89.50 99 GLY A N 1
ATOM 819 C CA . GLY A 1 99 ? 10.291 2.918 -4.543 1.00 89.50 99 GLY A CA 1
ATOM 820 C C . GLY A 1 99 ? 10.329 4.373 -4.084 1.00 89.50 99 GLY A C 1
ATOM 821 O O . GLY A 1 99 ? 9.332 5.079 -4.224 1.00 89.50 99 GLY A O 1
ATOM 822 N N . PHE A 1 100 ? 11.482 4.861 -3.615 1.00 89.06 100 PHE A N 1
ATOM 823 C CA . PHE A 1 100 ? 11.625 6.261 -3.211 1.00 89.06 100 PHE A CA 1
ATOM 824 C C . PHE A 1 100 ? 11.459 7.225 -4.383 1.00 89.06 100 PHE A C 1
ATOM 826 O O . PHE A 1 100 ? 10.696 8.182 -4.269 1.00 89.06 100 PHE A O 1
ATOM 833 N N . LYS A 1 101 ? 12.075 6.941 -5.538 1.00 90.12 101 LYS A N 1
ATOM 834 C CA . LYS A 1 101 ? 11.957 7.788 -6.735 1.00 90.12 101 LYS A CA 1
ATOM 835 C C . LYS A 1 101 ? 10.501 7.994 -7.154 1.00 90.12 101 LYS A C 1
ATOM 837 O O . LYS A 1 101 ? 10.097 9.124 -7.427 1.00 90.12 101 LYS A O 1
ATOM 842 N N . TYR A 1 102 ? 9.711 6.922 -7.221 1.00 88.19 102 TYR A N 1
ATOM 843 C CA . TYR A 1 102 ? 8.311 7.027 -7.637 1.00 88.19 102 TYR A CA 1
ATOM 844 C C . TYR A 1 102 ? 7.380 7.493 -6.520 1.00 88.19 102 TYR A C 1
ATOM 846 O O . TYR A 1 102 ? 6.427 8.202 -6.821 1.00 88.19 102 TYR A O 1
ATOM 854 N N . SER A 1 103 ? 7.676 7.193 -5.253 1.00 88.19 103 SER A N 1
ATOM 855 C CA . SER A 1 103 ? 6.935 7.746 -4.113 1.00 88.19 103 SER A CA 1
ATOM 856 C C . SER A 1 103 ? 7.014 9.275 -4.087 1.00 88.19 103 SER A C 1
ATOM 858 O O . SER A 1 103 ? 5.991 9.951 -3.987 1.00 88.19 103 SER A O 1
ATOM 860 N N . THR A 1 104 ? 8.210 9.838 -4.299 1.00 88.19 104 THR A N 1
ATOM 861 C CA . THR A 1 104 ? 8.39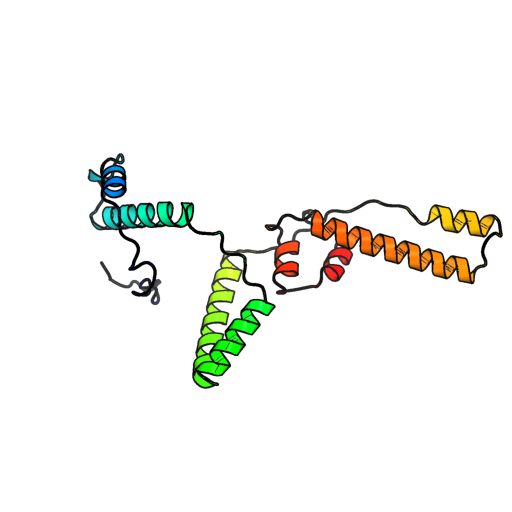4 11.292 -4.396 1.00 88.19 104 THR A CA 1
ATOM 862 C C . THR A 1 104 ? 7.647 11.885 -5.588 1.00 88.19 104 THR A C 1
ATOM 864 O O . THR A 1 104 ? 6.988 12.909 -5.443 1.00 88.19 104 THR A O 1
ATOM 867 N N . LYS A 1 105 ? 7.699 11.237 -6.760 1.00 89.06 105 LYS A N 1
ATOM 868 C CA . LYS A 1 105 ? 6.963 11.701 -7.949 1.00 89.06 105 LYS A CA 1
ATOM 869 C C . LYS A 1 105 ? 5.445 11.609 -7.797 1.00 89.06 105 LYS A C 1
ATOM 871 O O . LYS A 1 105 ? 4.743 12.438 -8.360 1.00 89.06 105 LYS A O 1
ATOM 876 N N . ALA A 1 106 ? 4.946 10.611 -7.069 1.00 86.25 106 ALA A N 1
ATOM 877 C CA . ALA A 1 106 ? 3.517 10.413 -6.855 1.00 86.25 106 ALA A CA 1
ATOM 878 C C . ALA A 1 106 ? 2.901 11.493 -5.953 1.00 86.25 106 ALA A C 1
ATOM 880 O O . ALA A 1 106 ? 1.697 11.716 -6.029 1.00 86.25 106 ALA A O 1
ATOM 881 N N . GLY A 1 107 ? 3.701 12.159 -5.107 1.00 87.00 107 GLY A N 1
ATOM 882 C CA . GLY A 1 107 ? 3.251 13.315 -4.324 1.00 87.00 107 GLY A CA 1
ATOM 883 C C . GLY A 1 107 ? 2.060 13.020 -3.406 1.00 87.00 107 GLY A C 1
ATOM 884 O O . GLY A 1 107 ? 1.221 13.890 -3.184 1.00 87.00 107 GLY A O 1
ATOM 885 N N . ILE A 1 108 ? 1.951 11.785 -2.904 1.00 84.44 108 ILE A N 1
ATOM 886 C CA . ILE A 1 108 ? 0.797 11.342 -2.116 1.00 84.44 108 ILE A CA 1
ATOM 887 C C . ILE A 1 108 ? 0.747 12.133 -0.801 1.00 84.44 108 ILE A C 1
ATOM 889 O O . ILE A 1 108 ? 1.651 12.034 0.029 1.00 84.44 108 ILE A O 1
ATOM 893 N N . THR A 1 109 ? -0.334 12.890 -0.602 1.00 82.62 109 THR A N 1
ATOM 894 C CA . THR A 1 109 ? -0.566 13.732 0.581 1.00 82.62 109 THR A CA 1
ATOM 895 C C . THR A 1 109 ? -1.921 13.433 1.222 1.00 82.62 109 THR A C 1
ATOM 897 O O . THR A 1 109 ? -2.824 12.920 0.565 1.00 82.62 109 THR A O 1
ATOM 900 N N . VAL A 1 110 ? -2.069 13.750 2.509 1.00 76.44 110 VAL A N 1
ATOM 901 C CA . VAL A 1 110 ? -3.329 13.611 3.253 1.00 76.44 110 VAL A CA 1
ATOM 902 C C . VAL A 1 110 ? -3.798 15.003 3.664 1.00 76.44 110 VAL A C 1
ATOM 904 O O . VAL A 1 110 ? -3.053 15.745 4.299 1.00 76.44 110 VAL A O 1
ATOM 907 N N . ILE A 1 111 ? -5.032 15.351 3.299 1.00 75.75 111 ILE A N 1
ATOM 908 C CA . ILE A 1 111 ? -5.671 16.635 3.619 1.00 75.75 111 ILE A CA 1
ATOM 909 C C . ILE A 1 111 ? -6.956 16.341 4.397 1.00 75.75 111 ILE A C 1
ATOM 911 O O . ILE A 1 111 ? -7.606 15.328 4.151 1.00 75.75 111 ILE A O 1
ATOM 915 N N . VAL A 1 112 ? -7.345 17.224 5.319 1.00 67.81 112 VAL A N 1
ATOM 916 C CA . VAL A 1 112 ? -8.540 17.039 6.165 1.00 67.81 112 VAL A CA 1
ATOM 917 C C . VAL A 1 112 ? -9.829 16.883 5.344 1.00 67.81 112 VAL A C 1
ATOM 919 O O . VAL A 1 112 ? -10.713 16.137 5.732 1.00 67.81 112 VAL A O 1
ATOM 922 N N . SER A 1 113 ? -9.927 17.498 4.164 1.00 64.50 113 SER A N 1
ATOM 923 C CA . SER A 1 113 ? -11.089 17.365 3.267 1.00 64.50 113 SER A CA 1
ATOM 924 C C . SER A 1 113 ? -11.272 15.970 2.657 1.00 64.50 113 SER A C 1
ATOM 926 O O . SER A 1 113 ? -12.285 15.708 2.017 1.00 64.50 113 SER A O 1
ATOM 928 N N . VAL A 1 114 ? -10.293 15.079 2.826 1.00 56.94 114 VAL A N 1
ATOM 929 C CA . VAL A 1 114 ? -10.321 13.697 2.323 1.00 56.94 114 VAL A CA 1
ATOM 930 C C . VAL A 1 114 ? -11.111 12.773 3.268 1.00 56.94 114 VAL A C 1
ATOM 932 O O . VAL A 1 114 ? -11.418 11.636 2.917 1.00 56.94 114 VAL A O 1
ATOM 935 N N . ILE A 1 115 ? -11.459 13.265 4.459 1.00 63.94 115 ILE A N 1
ATOM 936 C CA . ILE A 1 115 ? -12.212 12.558 5.492 1.00 63.94 115 ILE A CA 1
ATOM 937 C C . ILE A 1 115 ? -13.718 12.670 5.222 1.00 63.94 115 ILE A C 1
ATOM 939 O O . ILE A 1 115 ? -14.284 13.763 5.200 1.00 63.94 115 ILE A O 1
ATOM 943 N N . VAL A 1 116 ? -14.375 11.524 5.040 1.00 60.00 116 VAL A N 1
ATOM 944 C CA . VAL A 1 116 ? -15.836 11.434 4.940 1.00 60.00 116 VAL A CA 1
ATOM 945 C C . VAL A 1 116 ? -16.396 11.180 6.339 1.00 60.00 116 VAL A C 1
ATOM 947 O O . VAL A 1 116 ? -16.283 10.071 6.857 1.00 60.00 116 VAL A O 1
ATOM 950 N N . VAL A 1 117 ? -17.010 12.200 6.946 1.00 58.84 117 VAL A N 1
ATOM 951 C CA . VAL A 1 117 ? -17.681 12.067 8.249 1.00 58.84 117 VAL A CA 1
ATOM 952 C C . VAL A 1 117 ? -19.037 11.388 8.047 1.00 58.84 117 VAL A C 1
ATOM 954 O O . VAL A 1 117 ? -19.905 11.910 7.345 1.00 58.84 117 VAL A O 1
ATOM 957 N N . LEU A 1 118 ? -19.240 10.231 8.676 1.00 56.44 118 LEU A N 1
ATOM 958 C CA . LEU A 1 118 ? -20.512 9.507 8.654 1.00 56.44 118 LEU A CA 1
ATOM 959 C C . LEU A 1 118 ? -21.367 9.894 9.872 1.00 56.44 118 LEU A C 1
ATOM 961 O O . LEU A 1 118 ? -20.867 9.875 10.998 1.00 56.44 118 LEU A O 1
ATOM 965 N N . PRO A 1 119 ? -22.658 10.224 9.702 1.00 53.81 119 PRO A N 1
ATOM 966 C CA . PRO A 1 119 ? -23.545 10.423 10.839 1.00 53.81 119 PRO A CA 1
ATOM 967 C C . PRO A 1 119 ? -23.976 9.060 11.391 1.00 53.81 119 PRO A C 1
ATOM 969 O O . PRO A 1 119 ? -24.321 8.195 10.595 1.00 53.81 119 PRO A O 1
ATOM 972 N N . GLU A 1 120 ? -24.048 8.877 12.720 1.00 57.09 120 GLU A N 1
ATOM 973 C CA . GLU A 1 120 ? -25.243 8.264 13.333 1.00 57.09 120 GLU A CA 1
ATOM 974 C C . GLU A 1 120 ? -25.297 8.235 14.873 1.00 57.09 120 GLU A C 1
ATOM 976 O O . GLU A 1 120 ? -24.319 7.995 15.579 1.00 57.09 120 GLU A O 1
ATOM 981 N N . LYS A 1 121 ? -26.525 8.434 15.382 1.00 54.72 121 LYS A N 1
ATOM 982 C CA . LYS A 1 121 ? -26.944 8.399 16.791 1.00 54.72 121 LYS A CA 1
ATOM 983 C C . LYS A 1 121 ? -27.663 7.070 17.091 1.00 54.72 121 LYS A C 1
ATOM 985 O O . LYS A 1 121 ? -28.829 6.923 16.735 1.00 54.72 121 LYS A O 1
ATOM 990 N N . LYS A 1 122 ? -27.010 6.103 17.756 1.00 58.28 122 LYS A N 1
ATOM 991 C CA . LYS A 1 122 ? -27.631 4.802 18.140 1.00 58.28 122 LYS A CA 1
ATOM 992 C C . LYS A 1 122 ? -27.904 4.619 19.645 1.00 58.28 122 LYS A C 1
ATOM 994 O O . LYS A 1 122 ? -28.663 3.730 20.027 1.00 58.28 122 LYS A O 1
ATOM 999 N N . VAL A 1 123 ? -27.368 5.484 20.508 1.00 64.00 123 VAL A N 1
ATOM 1000 C CA . VAL A 1 123 ? -27.360 5.288 21.978 1.00 64.00 123 VAL A CA 1
ATOM 1001 C C . VAL A 1 123 ? -28.703 5.589 22.663 1.00 64.00 123 VAL A C 1
ATOM 1003 O O . VAL A 1 123 ? -28.974 5.102 23.766 1.00 64.00 123 VAL A O 1
ATOM 1006 N N . ASP A 1 124 ? -29.594 6.335 22.008 1.00 70.50 124 ASP A N 1
ATOM 1007 C CA . ASP A 1 124 ? -30.835 6.811 22.633 1.00 70.50 124 ASP A CA 1
ATOM 1008 C C . ASP A 1 124 ? -31.768 5.664 23.067 1.00 70.50 124 ASP A C 1
ATOM 1010 O O . ASP A 1 124 ? -32.428 5.749 24.104 1.00 70.50 124 ASP A O 1
ATOM 1014 N N . LYS A 1 125 ? -31.773 4.536 22.343 1.00 76.44 125 LYS A N 1
ATOM 1015 C CA . LYS A 1 125 ? -32.652 3.388 22.641 1.00 76.44 125 LYS A CA 1
ATOM 1016 C C . LYS A 1 125 ? -32.256 2.630 23.914 1.00 76.44 125 LYS A C 1
ATOM 1018 O O . LYS A 1 125 ? -33.138 2.232 24.675 1.00 76.44 125 LYS A O 1
ATOM 1023 N N . VAL A 1 126 ? -30.957 2.458 24.171 1.00 77.31 126 VAL A N 1
ATOM 1024 C CA . VAL A 1 126 ? -30.452 1.746 25.365 1.00 77.31 126 VAL A CA 1
ATOM 1025 C C . VAL A 1 126 ? -30.762 2.550 26.630 1.00 77.31 126 VAL A C 1
ATOM 1027 O O . VAL A 1 126 ? -31.213 2.005 27.636 1.00 77.31 126 VAL A O 1
ATOM 1030 N N . THR A 1 127 ? -30.631 3.874 26.542 1.00 78.00 127 THR A N 1
ATOM 1031 C CA . THR A 1 127 ? -30.949 4.796 27.640 1.00 78.00 127 THR A CA 1
ATOM 1032 C C . THR A 1 127 ? -32.434 4.752 28.015 1.00 78.00 127 THR A C 1
ATOM 1034 O O . THR A 1 127 ? -32.780 4.791 29.196 1.00 78.00 127 THR A O 1
ATOM 1037 N N . VAL A 1 128 ? -33.332 4.621 27.032 1.00 83.69 128 VAL A N 1
ATOM 1038 C CA . VAL A 1 128 ? -34.779 4.490 27.281 1.00 83.69 128 VAL A CA 1
ATOM 1039 C C . VAL A 1 128 ? -35.127 3.161 27.961 1.00 83.69 128 VAL A C 1
ATOM 1041 O O . VAL A 1 128 ? -35.976 3.152 28.850 1.00 83.69 128 VAL A O 1
ATOM 1044 N N . GLN A 1 129 ? -34.480 2.051 27.590 1.00 82.31 129 GLN A N 1
ATOM 1045 C CA . GLN A 1 129 ? -34.711 0.742 28.223 1.00 82.31 129 GLN A CA 1
ATOM 1046 C C . GLN A 1 129 ? -34.292 0.734 29.697 1.00 82.31 129 GLN A C 1
ATOM 1048 O O . GLN A 1 129 ? -35.042 0.239 30.537 1.00 82.31 129 GLN A O 1
ATOM 1053 N N . PHE A 1 130 ? -33.155 1.356 30.016 1.00 84.81 130 PHE A N 1
ATOM 1054 C CA . PHE A 1 130 ? -32.705 1.519 31.397 1.00 84.81 130 PHE A CA 1
ATOM 1055 C C . PHE A 1 130 ? -33.671 2.374 32.223 1.00 84.81 130 PHE A C 1
ATOM 1057 O O . PHE A 1 130 ? -34.091 1.970 33.302 1.00 84.81 130 PHE A O 1
ATOM 1064 N N . ARG A 1 131 ? -34.121 3.519 31.684 1.00 85.56 131 ARG A N 1
ATOM 1065 C CA . ARG A 1 131 ? -35.106 4.386 32.362 1.00 85.56 131 ARG A CA 1
ATOM 1066 C C . ARG A 1 131 ? -36.440 3.690 32.644 1.00 85.56 131 ARG A C 1
ATOM 1068 O O . ARG A 1 131 ? -37.146 4.093 33.559 1.00 85.56 131 ARG A O 1
ATOM 1075 N N . ARG A 1 132 ? -36.795 2.672 31.856 1.00 91.19 132 ARG A N 1
ATOM 1076 C CA . ARG A 1 132 ? -37.997 1.845 32.053 1.00 91.19 132 ARG A CA 1
ATOM 1077 C C . ARG A 1 132 ? -37.773 0.663 33.005 1.00 91.19 132 ARG A C 1
ATOM 1079 O O . ARG A 1 132 ? -38.700 -0.114 33.194 1.00 91.19 132 ARG A O 1
ATOM 1086 N N . GLY A 1 133 ? -36.572 0.509 33.568 1.00 88.75 133 GLY A N 1
ATOM 1087 C CA . GLY A 1 133 ? -36.220 -0.596 34.463 1.00 88.75 133 GLY A CA 1
ATOM 1088 C C . GLY A 1 133 ? -36.145 -1.962 33.775 1.00 88.75 133 GLY A C 1
ATOM 1089 O O . GLY A 1 133 ? -36.231 -2.981 34.449 1.00 88.75 133 GLY A O 1
ATOM 1090 N N . LEU A 1 134 ? -36.023 -2.001 32.441 1.00 89.06 134 LEU A N 1
ATOM 1091 C CA . LEU A 1 134 ? -36.008 -3.248 31.662 1.00 89.06 134 LEU A CA 1
ATOM 1092 C C . LEU A 1 134 ? -34.636 -3.937 31.637 1.00 89.06 134 LEU A C 1
ATOM 1094 O O . LEU A 1 134 ? -34.548 -5.073 31.184 1.00 89.06 134 LEU A O 1
ATOM 1098 N N . ILE A 1 135 ? -33.581 -3.225 32.038 1.00 89.94 135 ILE A N 1
ATOM 1099 C CA . ILE A 1 135 ? -32.191 -3.694 32.047 1.00 89.94 135 ILE A CA 1
ATOM 1100 C C . ILE A 1 135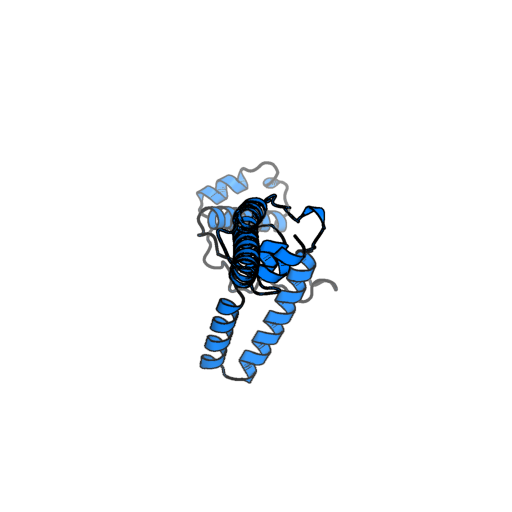 ? -31.480 -3.180 33.297 1.00 89.94 135 ILE A C 1
ATOM 1102 O O . ILE A 1 135 ? -31.831 -2.114 33.814 1.00 89.94 135 ILE A O 1
ATOM 1106 N N . THR A 1 136 ? -30.474 -3.917 33.758 1.00 91.31 136 THR A N 1
ATOM 1107 C CA . THR A 1 136 ? -29.616 -3.501 34.876 1.00 91.31 136 THR A CA 1
ATOM 1108 C C . THR A 1 136 ? -28.564 -2.477 34.432 1.00 91.31 136 THR A C 1
ATOM 1110 O O . THR A 1 136 ? -28.385 -2.208 33.243 1.00 91.31 136 THR A O 1
ATOM 1113 N N . GLU A 1 137 ? -27.861 -1.874 35.394 1.00 87.19 137 GLU A N 1
ATOM 1114 C CA . GLU A 1 137 ? -26.789 -0.911 35.106 1.00 87.19 137 GLU A CA 1
ATOM 1115 C C . GLU A 1 137 ? -25.581 -1.565 34.411 1.00 87.19 137 GLU A C 1
ATOM 1117 O O . GLU A 1 137 ? -25.036 -0.983 33.474 1.00 87.19 137 GLU A O 1
ATOM 1122 N N . GLU A 1 138 ? -25.207 -2.791 34.796 1.00 89.69 138 GLU A N 1
ATOM 1123 C CA . GLU A 1 138 ? -24.163 -3.565 34.101 1.00 89.69 138 GLU A CA 1
ATOM 1124 C C . GLU A 1 138 ? -24.579 -3.891 32.662 1.00 89.69 138 GLU A C 1
ATOM 1126 O O . GLU A 1 138 ? -23.836 -3.616 31.722 1.00 89.69 138 GLU A O 1
ATOM 1131 N N . GLU A 1 139 ? -25.812 -4.363 32.454 1.00 87.31 139 GLU A N 1
ATOM 1132 C CA . GLU A 1 139 ? -26.325 -4.635 31.107 1.00 87.31 139 GLU A CA 1
ATOM 1133 C C . GLU A 1 139 ? -26.402 -3.367 30.249 1.00 87.31 139 GLU A C 1
ATOM 1135 O O . GLU A 1 139 ? -26.164 -3.410 29.039 1.00 87.31 139 GLU A O 1
ATOM 1140 N N . ARG A 1 140 ? -26.737 -2.219 30.852 1.00 86.25 140 ARG A N 1
ATOM 1141 C CA . ARG A 1 140 ? -26.704 -0.920 30.173 1.00 86.25 140 ARG A CA 1
ATOM 1142 C C . ARG A 1 140 ? -25.283 -0.586 29.733 1.00 86.25 140 ARG A C 1
ATOM 1144 O O . ARG A 1 140 ? -25.106 -0.179 28.586 1.00 86.25 140 ARG A O 1
ATOM 1151 N N . TYR A 1 141 ? -24.299 -0.736 30.618 1.00 83.19 141 TYR A N 1
ATOM 1152 C CA . TYR A 1 141 ? -22.895 -0.448 30.330 1.00 83.19 141 TYR A CA 1
ATOM 1153 C C . TYR A 1 141 ? -22.385 -1.286 29.149 1.00 83.19 141 TYR A C 1
ATOM 1155 O O . TYR A 1 141 ? -21.923 -0.724 28.152 1.00 83.19 141 TYR A O 1
ATOM 1163 N N . ASP A 1 142 ? -22.599 -2.601 29.191 1.00 88.00 142 ASP A N 1
ATOM 1164 C CA . ASP A 1 142 ? -22.170 -3.519 28.132 1.00 88.00 142 ASP A CA 1
ATOM 1165 C C . ASP A 1 142 ? -22.873 -3.238 26.799 1.00 88.00 142 ASP A C 1
ATOM 1167 O O . ASP A 1 142 ? -22.238 -3.191 25.741 1.00 88.00 142 ASP A O 1
ATOM 1171 N N . ARG A 1 143 ? -24.187 -2.974 26.824 1.00 84.75 143 ARG A N 1
ATOM 1172 C CA . ARG A 1 143 ? -24.952 -2.633 25.612 1.00 84.75 143 ARG A CA 1
ATOM 1173 C C . ARG A 1 143 ? -24.530 -1.297 25.013 1.00 84.75 143 ARG A C 1
ATOM 1175 O O . ARG A 1 143 ? -24.528 -1.159 23.790 1.00 84.75 143 ARG A O 1
ATOM 1182 N N . VAL A 1 144 ? -24.167 -0.315 25.839 1.00 83.62 144 VAL A N 1
ATOM 1183 C CA . VAL A 1 144 ? -23.635 0.970 25.364 1.00 83.62 144 VAL A CA 1
ATOM 1184 C C . VAL A 1 144 ? -22.282 0.761 24.688 1.00 83.62 144 VAL A C 1
ATOM 1186 O O . VAL A 1 144 ? -22.102 1.232 23.565 1.00 83.62 144 VAL A O 1
ATOM 1189 N N . ILE A 1 145 ? -21.360 0.016 25.308 1.00 83.50 145 ILE A N 1
ATOM 1190 C CA . ILE A 1 145 ? -20.053 -0.303 24.708 1.00 83.50 145 ILE A CA 1
ATOM 1191 C C . ILE A 1 145 ? -20.225 -1.059 23.393 1.00 83.50 145 ILE A C 1
ATOM 1193 O O . ILE A 1 145 ? -19.607 -0.701 22.389 1.00 83.50 145 ILE A O 1
ATOM 1197 N N . SER A 1 146 ? -21.086 -2.077 23.377 1.00 85.38 146 SER A N 1
ATOM 1198 C CA . SER A 1 146 ? -21.373 -2.865 22.180 1.00 85.38 146 SER A CA 1
ATOM 1199 C C . SER A 1 146 ? -21.952 -1.993 21.064 1.00 85.38 146 SER A C 1
ATOM 1201 O O . SER A 1 146 ? -21.479 -2.053 19.931 1.00 85.38 146 SER A O 1
ATOM 1203 N N . SER A 1 147 ? -22.905 -1.109 21.380 1.00 82.25 147 SER A N 1
ATOM 1204 C CA . SER A 1 147 ? -23.496 -0.199 20.396 1.00 82.25 147 SER A CA 1
ATOM 1205 C C . SER A 1 147 ? -22.478 0.787 19.821 1.00 82.25 147 SER A C 1
ATOM 1207 O O . SER A 1 147 ? -22.533 1.070 18.625 1.00 82.25 147 SER A O 1
ATOM 1209 N N . TRP A 1 148 ? -21.571 1.323 20.642 1.00 80.25 148 TRP A N 1
ATOM 1210 C CA . TRP A 1 148 ? -20.504 2.209 20.167 1.00 80.25 148 TRP A CA 1
ATOM 1211 C C . TRP A 1 148 ? -19.467 1.464 19.329 1.00 80.25 148 TRP A C 1
ATOM 1213 O O . TRP A 1 148 ? -19.030 1.982 18.304 1.00 80.25 148 TRP A O 1
ATOM 1223 N N . SER A 1 149 ? -19.112 0.241 19.725 1.00 82.88 149 SER A N 1
ATOM 1224 C CA . SER A 1 149 ? -18.176 -0.606 18.978 1.00 82.88 149 SER A CA 1
ATOM 1225 C C . SER A 1 149 ? -18.745 -0.973 17.608 1.00 82.88 149 SER A C 1
ATOM 1227 O O . SER A 1 149 ? -18.084 -0.774 16.596 1.00 82.88 149 SER A O 1
ATOM 1229 N N . ALA A 1 150 ? -20.014 -1.386 17.553 1.00 83.19 150 ALA A N 1
ATOM 1230 C CA . ALA A 1 150 ? -20.698 -1.689 16.300 1.00 83.19 150 ALA A CA 1
ATOM 1231 C C . ALA A 1 150 ? -20.822 -0.459 15.387 1.00 83.19 150 ALA A C 1
ATOM 1233 O O . ALA A 1 150 ? -20.609 -0.563 14.183 1.00 83.19 150 ALA A O 1
ATOM 1234 N N . ALA A 1 151 ? -21.134 0.717 15.948 1.00 78.06 151 ALA A N 1
ATOM 1235 C CA . ALA A 1 151 ? -21.178 1.959 15.178 1.00 78.06 151 ALA A CA 1
ATOM 1236 C C . ALA A 1 151 ? -19.801 2.311 14.594 1.00 78.06 151 ALA A C 1
ATOM 1238 O O . ALA A 1 151 ? -19.709 2.678 13.426 1.00 78.06 151 ALA A O 1
ATOM 1239 N N . LYS A 1 152 ? -18.728 2.148 15.377 1.00 76.62 152 LYS A N 1
ATOM 1240 C CA . LYS A 1 152 ? -17.352 2.345 14.910 1.00 76.62 152 LYS A CA 1
ATOM 1241 C C . LYS A 1 152 ? -17.002 1.394 13.763 1.00 76.62 152 LYS A C 1
ATOM 1243 O O . LYS A 1 152 ? -16.462 1.851 12.759 1.00 76.62 152 LYS A O 1
ATOM 1248 N N . ASP A 1 153 ? -17.310 0.107 13.892 1.00 81.81 153 ASP A N 1
ATOM 1249 C CA . ASP A 1 153 ? -16.999 -0.892 12.862 1.00 81.81 153 ASP A CA 1
ATOM 1250 C C . ASP A 1 153 ? -17.796 -0.647 11.571 1.00 81.81 153 ASP A C 1
ATOM 1252 O O . ASP A 1 153 ? -17.270 -0.783 10.465 1.00 81.81 153 ASP A O 1
ATOM 1256 N N . GLU A 1 154 ? -19.049 -0.208 11.692 1.00 79.19 154 GLU A N 1
ATOM 1257 C CA . GLU A 1 154 ? -19.877 0.176 10.550 1.00 79.19 154 GLU A CA 1
ATOM 1258 C C . GLU A 1 154 ? -19.326 1.416 9.833 1.00 79.19 154 GLU A C 1
ATOM 1260 O O . GLU A 1 154 ? -19.229 1.424 8.603 1.00 79.19 154 GLU A O 1
ATOM 1265 N N . ILE A 1 155 ? -18.918 2.440 10.592 1.00 76.06 155 ILE A N 1
ATOM 1266 C CA . ILE A 1 155 ? -18.236 3.628 10.061 1.00 76.06 155 ILE A CA 1
ATOM 1267 C C . ILE A 1 155 ? -16.938 3.214 9.368 1.00 76.06 155 ILE A C 1
ATOM 1269 O O . ILE A 1 155 ? -16.662 3.688 8.270 1.00 76.06 155 ILE A O 1
ATOM 1273 N N . GLN A 1 156 ? -16.171 2.292 9.956 1.00 76.19 156 GLN A N 1
ATOM 1274 C CA . GLN A 1 156 ? -14.939 1.776 9.366 1.00 76.19 156 GLN A CA 1
ATOM 1275 C C . GLN A 1 156 ? -15.167 1.124 8.006 1.00 76.19 156 GLN A C 1
ATOM 1277 O O . GLN A 1 156 ? -14.442 1.430 7.059 1.00 76.19 156 GLN A O 1
ATOM 1282 N N . SER A 1 157 ? -16.160 0.238 7.905 1.00 78.31 157 SER A N 1
ATOM 1283 C CA . SER A 1 157 ? -16.474 -0.440 6.645 1.00 78.31 157 SER A CA 1
ATOM 1284 C C . SER A 1 157 ? -16.939 0.562 5.593 1.00 78.31 157 SER A C 1
ATOM 1286 O O . SER A 1 157 ? -16.363 0.633 4.512 1.00 78.31 157 SER A O 1
ATOM 1288 N N . LYS A 1 158 ? -17.916 1.410 5.942 1.00 77.44 158 LYS A N 1
ATOM 1289 C CA . LYS A 1 158 ? -18.462 2.424 5.032 1.00 77.44 158 LYS A CA 1
ATOM 1290 C C . LYS A 1 158 ? -17.398 3.415 4.569 1.00 77.44 158 LYS A C 1
ATOM 1292 O O . LYS A 1 158 ? -17.407 3.801 3.405 1.00 77.44 158 LYS A O 1
ATOM 1297 N N . LEU A 1 159 ? -16.476 3.809 5.449 1.00 75.25 159 LEU A N 1
ATOM 1298 C CA . LEU A 1 159 ? -15.356 4.672 5.091 1.00 75.25 159 LEU A CA 1
ATOM 1299 C C . LEU A 1 159 ? -14.514 4.008 4.000 1.00 75.25 159 LEU A C 1
ATOM 1301 O O . LEU A 1 159 ? -14.335 4.601 2.943 1.00 75.25 159 LEU A O 1
ATOM 1305 N N . MET A 1 160 ? -14.058 2.772 4.211 1.00 73.88 160 MET A N 1
ATOM 1306 C CA . MET A 1 160 ? -13.216 2.071 3.235 1.00 73.88 160 MET A CA 1
ATOM 1307 C C . MET A 1 160 ? -13.926 1.813 1.902 1.00 73.88 160 MET A C 1
ATOM 1309 O O . MET A 1 160 ? -13.287 1.947 0.861 1.00 73.88 160 MET A O 1
ATOM 1313 N N . ASP A 1 161 ? -15.225 1.512 1.925 1.00 78.75 161 ASP A N 1
ATOM 1314 C CA . ASP A 1 161 ? -16.022 1.276 0.714 1.00 78.75 161 ASP A CA 1
ATOM 1315 C C . ASP A 1 161 ? -16.331 2.573 -0.053 1.00 78.75 161 ASP A C 1
ATOM 1317 O O . ASP A 1 161 ? -16.498 2.563 -1.272 1.00 78.75 161 ASP A O 1
ATOM 1321 N N . SER A 1 162 ? -16.409 3.707 0.652 1.00 77.12 162 SER A N 1
ATOM 1322 C CA . SER A 1 162 ? -16.700 5.013 0.048 1.00 77.12 162 SER A CA 1
ATOM 1323 C C . SER A 1 162 ? -15.493 5.669 -0.628 1.00 77.12 162 SER A C 1
ATOM 1325 O O . SER A 1 162 ? -15.665 6.554 -1.471 1.00 77.12 162 SER A O 1
ATOM 1327 N N . LEU A 1 163 ? -14.269 5.275 -0.260 1.00 77.81 163 LEU A N 1
ATOM 1328 C CA . LEU A 1 163 ? -13.056 5.912 -0.762 1.00 77.81 163 LEU A CA 1
ATOM 1329 C C . LEU A 1 163 ? -12.695 5.351 -2.147 1.00 77.81 163 LEU A C 1
ATOM 1331 O O . LEU A 1 163 ? -12.549 4.140 -2.303 1.00 77.81 163 LEU A O 1
ATOM 1335 N N . PRO A 1 164 ? -12.477 6.207 -3.162 1.00 82.38 164 PRO A N 1
ATOM 1336 C CA . PRO A 1 164 ? -12.021 5.734 -4.462 1.00 82.38 164 PRO A CA 1
ATOM 1337 C C . PRO A 1 164 ? -10.602 5.158 -4.367 1.00 82.38 164 PRO A C 1
ATOM 1339 O O . PRO A 1 164 ? -9.795 5.595 -3.547 1.00 82.38 164 PRO A O 1
ATOM 1342 N N . ASN A 1 165 ? -10.250 4.255 -5.287 1.00 80.75 165 ASN A N 1
ATOM 1343 C CA . ASN A 1 165 ? -8.918 3.629 -5.336 1.00 80.75 165 ASN A CA 1
ATOM 1344 C C . ASN A 1 165 ? -7.758 4.632 -5.486 1.00 80.75 165 ASN A C 1
ATOM 1346 O O . ASN A 1 165 ? -6.619 4.318 -5.155 1.00 80.75 165 ASN A O 1
ATOM 1350 N N . THR A 1 166 ? -8.037 5.835 -5.992 1.00 82.69 166 THR A N 1
ATOM 1351 C CA . THR A 1 166 ? -7.076 6.938 -6.140 1.00 82.69 166 THR A CA 1
ATOM 1352 C C . THR A 1 166 ? -6.908 7.767 -4.869 1.00 82.69 166 THR A C 1
ATOM 1354 O O . THR A 1 166 ? -6.050 8.647 -4.817 1.00 82.69 166 THR A O 1
ATOM 1357 N N . ASN A 1 167 ? -7.718 7.518 -3.838 1.00 84.31 167 ASN A N 1
ATOM 1358 C CA . ASN A 1 167 ? -7.640 8.243 -2.585 1.00 84.31 167 ASN A CA 1
ATOM 1359 C C . ASN A 1 167 ? -6.346 7.871 -1.836 1.00 84.31 167 ASN A C 1
ATOM 1361 O O . ASN A 1 167 ? -6.106 6.687 -1.592 1.00 84.31 167 ASN A O 1
ATOM 1365 N N . PRO A 1 168 ? -5.531 8.851 -1.409 1.00 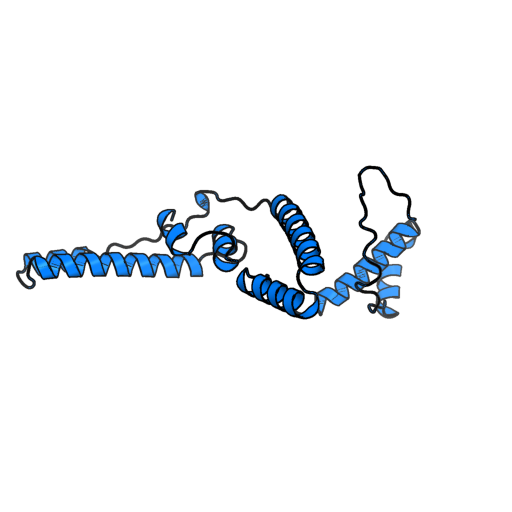84.62 168 PRO A N 1
ATOM 1366 C CA . PRO A 1 168 ? -4.317 8.620 -0.627 1.00 84.62 168 PRO A CA 1
ATOM 1367 C C . PRO A 1 168 ? -4.500 7.715 0.594 1.00 84.62 168 PRO A C 1
ATOM 1369 O O . PRO A 1 168 ? -3.658 6.854 0.845 1.00 84.62 168 PRO A O 1
ATOM 1372 N N . ILE A 1 169 ? -5.605 7.870 1.329 1.00 81.38 169 ILE A N 1
ATOM 1373 C CA . ILE A 1 169 ? -5.913 7.065 2.518 1.00 81.38 169 ILE A CA 1
ATOM 1374 C C . ILE A 1 169 ? -6.140 5.604 2.124 1.00 81.38 169 ILE A C 1
ATOM 1376 O O . ILE A 1 169 ? -5.538 4.697 2.705 1.00 81.38 169 ILE A O 1
ATOM 1380 N N . PHE A 1 170 ? -6.950 5.384 1.087 1.00 84.38 170 PHE A N 1
ATOM 1381 C CA . PHE A 1 170 ? -7.206 4.050 0.558 1.00 84.38 170 PHE A CA 1
ATOM 1382 C C . PHE A 1 170 ? -5.918 3.404 0.036 1.00 84.38 170 PHE A C 1
ATOM 1384 O O . PHE A 1 170 ? -5.595 2.282 0.422 1.00 84.38 170 PHE A O 1
ATOM 1391 N N . MET A 1 171 ? -5.130 4.129 -0.766 1.00 86.31 171 MET A N 1
ATOM 1392 C CA . MET A 1 171 ? -3.863 3.639 -1.315 1.00 86.31 171 MET A CA 1
ATOM 1393 C C . MET A 1 171 ? -2.880 3.222 -0.216 1.00 86.31 171 MET A C 1
ATOM 1395 O O . MET A 1 171 ? -2.250 2.171 -0.329 1.00 86.31 171 MET A O 1
ATOM 1399 N N . MET A 1 172 ? -2.742 4.005 0.861 1.00 85.38 172 MET A N 1
ATOM 1400 C CA . MET A 1 172 ? -1.843 3.673 1.975 1.00 85.38 172 MET A CA 1
ATOM 1401 C C . MET A 1 172 ? -2.300 2.430 2.752 1.00 85.38 172 MET A C 1
ATOM 1403 O O . MET A 1 172 ? -1.453 1.609 3.121 1.00 85.38 172 MET A O 1
ATOM 1407 N N . SER A 1 173 ? -3.615 2.278 2.946 1.00 85.00 173 SER A N 1
ATOM 1408 C CA . SER A 1 173 ? -4.218 1.130 3.629 1.00 85.00 173 SER A CA 1
ATOM 1409 C C . SER A 1 173 ? -4.151 -0.150 2.782 1.00 85.00 173 SER A C 1
ATOM 1411 O O . SER A 1 173 ? -3.613 -1.157 3.241 1.00 85.00 173 SER A O 1
ATOM 1413 N N . ASP A 1 174 ? -4.635 -0.130 1.532 1.00 85.94 174 ASP A N 1
ATOM 1414 C CA . ASP A 1 174 ? -4.701 -1.322 0.664 1.00 85.94 174 ASP A CA 1
ATOM 1415 C C . ASP A 1 174 ? -3.311 -1.832 0.251 1.00 85.94 174 ASP A C 1
ATOM 1417 O O . ASP A 1 174 ? -3.053 -3.040 0.229 1.00 85.94 174 ASP A O 1
ATOM 1421 N N . SER A 1 175 ? -2.367 -0.919 -0.012 1.00 86.06 175 SER A N 1
ATOM 1422 C CA . SER A 1 175 ? -0.982 -1.299 -0.329 1.00 86.06 175 SER A CA 1
ATOM 1423 C C . SER A 1 175 ? -0.255 -1.938 0.860 1.00 86.06 175 SER A C 1
ATOM 1425 O O . SER A 1 175 ? 0.728 -2.663 0.671 1.00 86.06 175 SER A O 1
ATOM 1427 N N . GLY A 1 176 ? -0.726 -1.691 2.088 1.00 85.31 176 GLY A N 1
ATOM 1428 C CA . GLY A 1 176 ? -0.057 -2.090 3.323 1.00 85.31 176 GLY A CA 1
ATOM 1429 C C . GLY A 1 176 ? 1.204 -1.274 3.624 1.00 85.31 176 GLY A C 1
ATOM 1430 O O . GLY A 1 176 ? 2.051 -1.731 4.398 1.00 85.31 176 GLY A O 1
ATOM 1431 N N . ALA A 1 177 ? 1.354 -0.098 3.002 1.00 83.19 177 ALA A N 1
ATOM 1432 C CA . ALA A 1 177 ? 2.471 0.810 3.239 1.00 83.19 177 ALA A CA 1
ATOM 1433 C C . ALA A 1 177 ? 2.383 1.470 4.623 1.00 83.19 177 ALA A C 1
ATOM 1435 O O . ALA A 1 177 ? 3.391 1.545 5.329 1.00 83.19 177 ALA A O 1
ATOM 1436 N N . ARG A 1 178 ? 1.188 1.923 5.036 1.00 75.88 178 ARG A N 1
ATOM 1437 C CA . ARG A 1 178 ? 0.984 2.561 6.342 1.00 75.88 178 ARG A CA 1
ATOM 1438 C C . ARG A 1 178 ? -0.468 2.479 6.808 1.00 75.88 178 ARG A C 1
ATOM 1440 O O . ARG A 1 178 ? -1.373 2.882 6.091 1.00 75.88 178 ARG A O 1
ATOM 1447 N N . GLY A 1 179 ? -0.635 2.098 8.074 1.00 67.94 179 GLY A N 1
ATOM 1448 C CA . GLY A 1 179 ? -1.922 2.122 8.766 1.00 67.94 179 GLY A CA 1
ATOM 1449 C C . GLY A 1 179 ? -2.818 0.936 8.417 1.00 67.94 179 GLY A C 1
ATOM 1450 O O . GLY A 1 179 ? -2.800 0.421 7.306 1.00 67.94 179 GLY A O 1
ATOM 1451 N N . ASN A 1 180 ? -3.585 0.492 9.407 1.00 71.06 180 ASN A N 1
ATOM 1452 C CA . ASN A 1 180 ? -4.784 -0.310 9.185 1.00 71.06 180 ASN A CA 1
ATOM 1453 C C . ASN A 1 180 ? -5.969 0.657 8.995 1.00 71.06 180 ASN A C 1
ATOM 1455 O O . ASN A 1 180 ? -5.907 1.785 9.489 1.00 71.06 180 ASN A O 1
ATOM 1459 N N . ALA A 1 181 ? -7.055 0.220 8.358 1.00 68.19 181 ALA A N 1
ATOM 1460 C CA . ALA A 1 181 ? -8.302 0.978 8.221 1.00 68.19 181 ALA A CA 1
ATOM 1461 C C . ALA A 1 181 ? -8.766 1.599 9.557 1.00 68.19 181 ALA A C 1
ATOM 1463 O O . ALA A 1 181 ? -9.187 2.753 9.599 1.00 68.19 181 ALA A O 1
ATOM 1464 N N . SER A 1 182 ? -8.559 0.883 10.669 1.00 69.12 182 SER A N 1
ATOM 1465 C CA . SER A 1 182 ? -8.868 1.331 12.037 1.00 69.12 182 SER A CA 1
ATOM 1466 C C . SER A 1 182 ? -8.115 2.582 12.511 1.00 69.12 182 SER A C 1
ATOM 1468 O O . SER A 1 182 ? -8.527 3.234 13.473 1.00 69.12 182 SER A O 1
ATOM 1470 N N . ASN A 1 183 ? -6.968 2.896 11.905 1.00 75.50 183 ASN A N 1
ATOM 1471 C CA . ASN A 1 183 ? -6.214 4.110 12.220 1.00 75.50 183 ASN A CA 1
ATOM 1472 C C . ASN A 1 183 ? -6.831 5.315 11.511 1.00 75.50 183 ASN A C 1
ATOM 1474 O O . ASN A 1 183 ? -6.848 6.409 12.064 1.00 75.50 183 ASN A O 1
ATOM 1478 N N . PHE A 1 184 ? -7.364 5.114 10.306 1.00 70.31 184 PHE A N 1
ATOM 1479 C CA . PHE A 1 184 ? -7.975 6.181 9.523 1.00 70.31 184 PHE A CA 1
ATOM 1480 C C . PHE A 1 184 ? -9.361 6.552 10.039 1.00 70.31 184 PHE A C 1
ATOM 1482 O O . PHE A 1 184 ? -9.693 7.728 10.042 1.00 70.31 184 PHE A O 1
ATOM 1489 N N . THR A 1 185 ? -10.115 5.608 10.603 1.00 67.25 185 THR A N 1
ATOM 1490 C CA . THR A 1 185 ? -11.380 5.916 11.295 1.00 67.25 185 THR A CA 1
ATOM 1491 C C . THR A 1 185 ? -11.239 6.806 12.521 1.00 67.25 185 THR A C 1
ATOM 1493 O O . THR A 1 185 ? -12.231 7.338 12.986 1.00 67.25 185 THR A O 1
ATOM 1496 N N . GLN A 1 186 ? -10.040 6.924 13.098 1.00 70.56 186 GLN A N 1
ATOM 1497 C CA . GLN A 1 186 ? -9.790 7.857 14.207 1.00 70.56 186 GLN A CA 1
ATOM 1498 C C . GLN A 1 186 ? -9.475 9.271 13.718 1.00 70.56 186 GLN A C 1
ATOM 1500 O O . GLN A 1 186 ? -9.532 10.216 14.496 1.00 70.56 186 GLN A O 1
ATOM 1505 N N . LEU A 1 187 ? -9.081 9.397 12.451 1.00 66.31 187 LEU A N 1
ATOM 1506 C CA . LEU A 1 187 ? -8.890 10.680 11.787 1.00 66.31 187 LEU A CA 1
ATOM 1507 C C . LEU A 1 187 ? -10.187 11.151 11.129 1.00 66.31 187 LEU A C 1
ATOM 1509 O O . LEU A 1 187 ? -10.313 12.347 10.885 1.00 66.31 187 LEU A O 1
ATOM 1513 N N . ALA A 1 188 ? -11.081 10.206 10.813 1.00 58.44 188 ALA A N 1
ATOM 1514 C CA . ALA A 1 188 ? -12.316 10.438 10.091 1.00 58.44 188 ALA A CA 1
ATOM 1515 C C . ALA A 1 188 ? -13.473 10.958 10.957 1.00 58.44 188 ALA A C 1
ATOM 1517 O O . ALA A 1 188 ? -13.516 10.608 12.156 1.00 58.44 188 ALA A O 1
#

Radius of gyration: 27.6 Å; chains: 1; bounding box: 63×36×78 Å

pLDDT: mean 75.61, std 15.48, range [26.92, 93.88]

Foldseek 3Di:
DDDDDPVDDDPPPPPPPCPVQDDDPVLLVVLCPDPCLVVDDPVVVVVSSVVSSVVVCVVPDDDDDDAAPVNVVVVLVVCCVVPNDPVSVVVVVVVVVVCVVVVVVLVQDDDLVLDDDDDDDDLPVLVVCVVVVNDDPVRSVVVNVVRVVVVLVVLLVCRQVVHDCSHSVNVCQRSVVDDHSSVVSVSD

InterPro domains:
  IPR007066 RNA polymerase Rpb1, domain 3 [PF04983] (59-110)
  IPR007083 RNA polymerase Rpb1, domain 4 [PF05000] (135-188)
  IPR038120 RNA polymerase Rpb1, funnel domain superfamily [G3DSA:1.10.132.30] (113-188)
  IPR042102 RNA polymerase Rpb1, domain 3 superfamily [G3DSA:1.10.274.100] (7-112)
  IPR045867 DNA-directed RNA polymerase, subunit beta-prime [PTHR19376] (66-186)

Organism: NCBI:txid588596

Sequence (188 aa):
INEPTAYNLEQKTPEKYFTHLRIDDELLKEVEASEGYSALSEQEKIDAKRHAVLKKYFEQAPIIHPFRKKFLGSIIAEVFKRFHITETSKMLDRMKDLGFKYSTKAGITVIVSVIVVLPEKKVDKVTVQFRRGLITEEERYDRVISSWSAAKDEIQSKLMDSLPNTNPIFMMSDSGARGNASNFTQLA

Secondary structure (DSSP, 8-state):
-----TT--S----TTSSTT----HHHHHHHHTSTTGGGS-HHHHHHHHHHHHHHHHHHHSPPPPP--HHHHHHHHHHHHHHHHHHHHHHHHHHHHHHHHHHHHHHT----GGG--PPP---THHHHHHHHTTSS-HHHHHHHHHHHHHHHHHHHHHHHHHHS-TT-HHHHHHHHTSS--HHHHTTT-